Protein AF-0000000079914834 (afdb_homodimer)

Structure (mmCIF, N/CA/C/O backbone):
data_AF-0000000079914834-model_v1
#
loop_
_entity.id
_entity.type
_entity.pdbx_description
1 polymer Glyoxalase
#
loop_
_atom_site.group_PDB
_atom_site.id
_atom_site.type_symbol
_atom_site.label_atom_id
_atom_site.label_alt_id
_atom_site.label_comp_id
_atom_site.label_asym_id
_atom_site.label_entity_id
_atom_site.label_seq_id
_atom_site.pdbx_PDB_ins_code
_atom_site.Cartn_x
_atom_site.Cartn_y
_a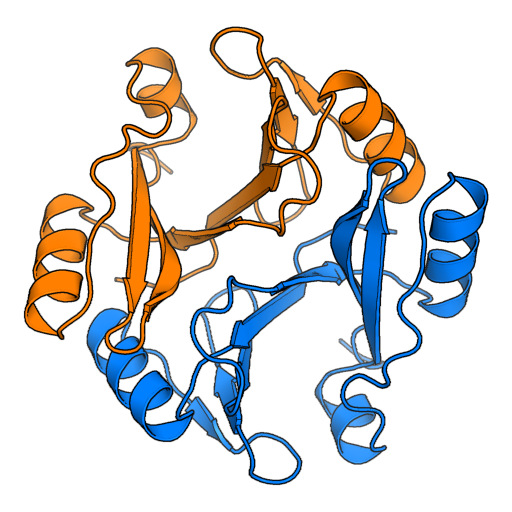tom_site.Cartn_z
_atom_site.occupancy
_atom_site.B_iso_or_equiv
_atom_site.auth_seq_id
_atom_site.auth_comp_id
_atom_site.auth_asym_id
_atom_site.auth_atom_id
_atom_site.pdbx_PDB_model_num
ATOM 1 N N . MET A 1 1 ? -1.368 10.336 16.219 1 62.66 1 MET A N 1
ATOM 2 C CA . MET A 1 1 ? -1.664 9.625 14.969 1 62.66 1 MET A CA 1
ATOM 3 C C . MET A 1 1 ? -0.521 8.688 14.594 1 62.66 1 MET A C 1
ATOM 5 O O . MET A 1 1 ? 0.642 9.094 14.578 1 62.66 1 MET A O 1
ATOM 9 N N . SER A 1 2 ? -0.751 7.348 14.75 1 77.69 2 SER A N 1
ATOM 10 C CA . SER A 1 2 ? 0.447 6.516 14.75 1 77.69 2 SER A CA 1
ATOM 11 C C . SER A 1 2 ? 0.968 6.293 13.336 1 77.69 2 SER A C 1
ATOM 13 O O . SER A 1 2 ? 2.156 6.035 13.141 1 77.69 2 SER A O 1
ATOM 15 N N . GLY A 1 3 ? 0.079 6.469 12.359 1 91.25 3 GLY A N 1
ATOM 16 C CA . GLY A 1 3 ? 0.574 6.367 10.992 1 91.25 3 GLY A CA 1
ATOM 17 C C . GLY A 1 3 ? 1.068 4.98 10.641 1 91.25 3 GLY A C 1
ATOM 18 O O . GLY A 1 3 ? 1.878 4.816 9.719 1 91.25 3 GLY A O 1
ATOM 19 N N . ASP A 1 4 ? 0.62 3.959 11.406 1 94.94 4 ASP A N 1
ATOM 20 C CA . ASP A 1 4 ? 0.901 2.57 11.055 1 94.94 4 ASP A CA 1
ATOM 21 C C . ASP A 1 4 ? 0.106 2.139 9.828 1 94.94 4 ASP A C 1
ATOM 23 O O . ASP A 1 4 ? -1.007 2.617 9.602 1 94.94 4 ASP A O 1
ATOM 27 N N . VAL A 1 5 ? 0.746 1.225 9.094 1 96.88 5 VAL A N 1
ATOM 28 C CA . VAL A 1 5 ? -0.081 0.611 8.055 1 96.88 5 VAL A CA 1
ATOM 29 C C . VAL A 1 5 ? -1.155 -0.26 8.703 1 96.88 5 VAL A C 1
ATOM 31 O O . VAL A 1 5 ? -0.843 -1.22 9.414 1 96.88 5 VAL A O 1
ATOM 34 N N . SER A 1 6 ? -2.398 0.043 8.438 1 96.31 6 SER A N 1
ATOM 35 C CA . SER A 1 6 ? -3.445 -0.667 9.164 1 96.31 6 SER A CA 1
ATOM 36 C C . SER A 1 6 ? -4.363 -1.425 8.211 1 96.31 6 SER A C 1
ATOM 38 O O . SER A 1 6 ? -5.148 -2.273 8.641 1 96.31 6 SER A O 1
ATOM 40 N N . PHE A 1 7 ? -4.297 -1.163 6.957 1 96.62 7 PHE A N 1
ATOM 41 C CA . PHE A 1 7 ? -5.113 -1.857 5.973 1 96.62 7 PHE A CA 1
ATOM 42 C C . PHE A 1 7 ? -4.539 -1.68 4.57 1 96.62 7 PHE A C 1
ATOM 44 O O . PHE A 1 7 ? -3.855 -0.693 4.297 1 96.62 7 PHE A O 1
ATOM 51 N N . PHE A 1 8 ? -4.758 -2.576 3.697 1 97.19 8 PHE A N 1
ATOM 52 C CA . PHE A 1 8 ? -4.508 -2.4 2.271 1 97.19 8 PHE A CA 1
ATOM 53 C C . PHE A 1 8 ? -5.691 -2.889 1.446 1 97.19 8 PHE A C 1
ATOM 55 O O . PHE A 1 8 ? -6.527 -3.648 1.941 1 97.19 8 PHE A O 1
ATOM 62 N N . GLU A 1 9 ? -5.77 -2.348 0.267 1 96.12 9 GLU A N 1
ATOM 63 C CA . GLU A 1 9 ? -6.824 -2.738 -0.661 1 96.12 9 GLU A CA 1
ATOM 64 C C . GLU A 1 9 ? -6.27 -2.986 -2.059 1 96.12 9 GLU A C 1
ATOM 66 O O . GLU A 1 9 ? -5.461 -2.203 -2.561 1 96.12 9 GLU A O 1
ATOM 71 N N . LEU A 1 10 ? -6.672 -4.125 -2.578 1 97.25 10 LEU A N 1
ATOM 72 C CA . LEU A 1 10 ? -6.312 -4.457 -3.953 1 97.25 10 LEU A CA 1
ATOM 73 C C . LEU A 1 10 ? -7.508 -4.277 -4.883 1 97.25 10 LEU A C 1
ATOM 75 O O . LEU A 1 10 ? -8.57 -4.859 -4.656 1 97.25 10 LEU A O 1
ATOM 79 N N . GLY A 1 11 ? -7.336 -3.418 -5.898 1 96.69 11 GLY A N 1
ATOM 80 C CA . GLY A 1 11 ? -8.328 -3.309 -6.957 1 96.69 11 GLY A CA 1
ATOM 81 C C . GLY A 1 11 ? -8.016 -4.188 -8.156 1 96.69 11 GLY A C 1
ATOM 82 O O .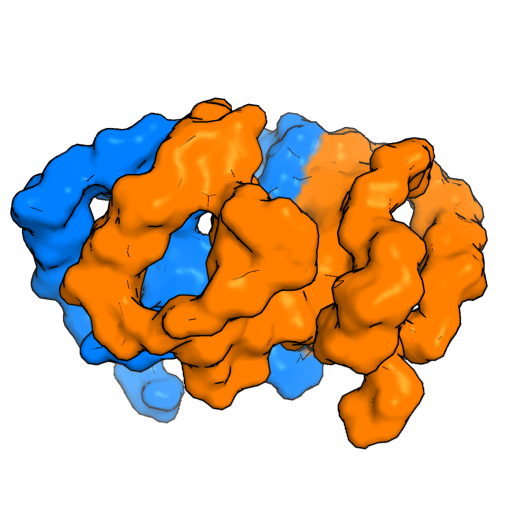 GLY A 1 11 ? -6.871 -4.262 -8.602 1 96.69 11 GLY A O 1
ATOM 83 N N . VAL A 1 12 ? -9.031 -4.84 -8.672 1 98.12 12 VAL A N 1
ATOM 84 C CA . VAL A 1 12 ? -8.906 -5.711 -9.836 1 98.12 12 VAL A CA 1
ATOM 85 C C . VAL A 1 12 ? -10.148 -5.574 -10.711 1 98.12 12 VAL A C 1
ATOM 87 O O . VAL A 1 12 ? -11.109 -4.902 -10.344 1 98.12 12 VAL A O 1
ATOM 90 N N . ALA A 1 13 ? -10.031 -6.117 -11.922 1 97.94 13 ALA A N 1
ATOM 91 C CA . ALA A 1 13 ? -11.211 -6.129 -12.773 1 97.94 13 ALA A CA 1
ATOM 92 C C . ALA A 1 13 ? -12.281 -7.066 -12.219 1 97.94 13 ALA A C 1
ATOM 94 O O . ALA A 1 13 ? -13.43 -6.668 -12.031 1 97.94 13 ALA A O 1
ATOM 95 N N . ASP A 1 14 ? -11.953 -8.305 -11.969 1 97.81 14 ASP A N 1
ATOM 96 C CA . ASP A 1 14 ? -12.82 -9.352 -11.438 1 97.81 14 ASP A CA 1
ATOM 97 C C . ASP A 1 14 ? -12.32 -9.852 -10.086 1 97.81 14 ASP A C 1
ATOM 99 O O . ASP A 1 14 ? -11.273 -10.508 -10.008 1 97.81 14 ASP A O 1
ATOM 103 N N . ALA A 1 15 ? -13.094 -9.617 -9 1 97.69 15 ALA A N 1
ATOM 104 C CA . ALA A 1 15 ? -12.656 -9.906 -7.637 1 97.69 15 ALA A CA 1
ATOM 105 C C . ALA A 1 15 ? -12.469 -11.406 -7.426 1 97.69 15 ALA A C 1
ATOM 107 O O . ALA A 1 15 ? -11.562 -11.828 -6.707 1 97.69 15 ALA A O 1
ATOM 108 N N . GLU A 1 16 ? -13.328 -12.211 -7.93 1 97.75 16 GLU A N 1
ATOM 109 C CA . GLU A 1 16 ? -13.203 -13.656 -7.777 1 97.75 16 GLU A CA 1
ATOM 110 C C . GLU A 1 16 ? -11.922 -14.164 -8.438 1 97.75 16 GLU A C 1
ATOM 112 O O . GLU A 1 16 ? -11.227 -15.023 -7.879 1 97.75 16 GLU A O 1
ATOM 117 N N . GLN A 1 17 ? -11.672 -13.672 -9.609 1 98.38 17 GLN A N 1
ATOM 118 C CA . GLN A 1 17 ? -10.422 -14.031 -10.266 1 98.38 17 GLN A CA 1
ATOM 119 C C . GLN A 1 17 ? -9.219 -13.578 -9.445 1 98.38 17 GLN A C 1
ATOM 121 O O . GLN A 1 17 ? -8.227 -14.297 -9.344 1 98.38 17 GLN A O 1
ATOM 126 N N . GLY A 1 18 ? -9.281 -12.344 -8.945 1 98.31 18 GLY A N 1
ATOM 127 C CA . GLY A 1 18 ? -8.227 -11.883 -8.062 1 98.31 18 GLY A CA 1
ATOM 128 C C . GLY A 1 18 ? -8.031 -12.773 -6.852 1 98.31 18 GLY A C 1
ATOM 129 O O . GLY A 1 18 ? -6.898 -13.078 -6.477 1 98.31 18 GLY A O 1
ATOM 130 N N . ARG A 1 19 ? -9.125 -13.172 -6.199 1 97.62 19 ARG A N 1
ATOM 131 C CA . ARG A 1 19 ? -9.07 -14.094 -5.062 1 97.62 19 ARG A CA 1
ATOM 132 C C . ARG A 1 19 ? -8.32 -15.367 -5.426 1 97.62 19 ARG A C 1
ATOM 134 O O . ARG A 1 19 ? -7.461 -15.82 -4.668 1 97.62 19 ARG A O 1
ATOM 141 N N . LYS A 1 20 ? -8.602 -15.992 -6.523 1 98.25 20 LYS A N 1
ATOM 142 C CA . LYS A 1 20 ? -7.945 -17.219 -6.965 1 98.25 20 LYS A CA 1
ATOM 143 C C . LYS A 1 20 ? -6.453 -17 -7.176 1 98.25 20 LYS A C 1
ATOM 145 O O . LYS A 1 20 ? -5.633 -17.828 -6.758 1 98.25 20 LYS A O 1
ATOM 150 N N . PHE A 1 21 ? -6.125 -15.906 -7.781 1 98.69 21 PHE A N 1
ATOM 151 C CA . PHE A 1 21 ? -4.734 -15.578 -8.062 1 98.69 21 PHE A CA 1
ATOM 152 C C . PHE A 1 21 ? -3.934 -15.461 -6.77 1 98.69 21 PHE A C 1
ATOM 154 O O . PHE A 1 21 ? -2.908 -16.125 -6.609 1 98.69 21 PHE A O 1
ATOM 161 N N . TYR A 1 22 ? -4.402 -14.648 -5.875 1 97.75 22 TYR A N 1
ATOM 162 C CA . TYR A 1 22 ? -3.619 -14.336 -4.688 1 97.75 22 TYR A CA 1
ATOM 163 C C . TYR A 1 22 ? -3.674 -15.477 -3.68 1 97.75 22 TYR A C 1
ATOM 165 O O . TYR A 1 22 ? -2.744 -15.664 -2.891 1 97.75 22 TYR A O 1
ATOM 173 N N . SER A 1 23 ? -4.82 -16.25 -3.686 1 97.12 23 SER A N 1
ATOM 174 C CA . SER A 1 23 ? -4.82 -17.469 -2.904 1 97.12 23 SER A CA 1
ATOM 175 C C . SER A 1 23 ? -3.73 -18.438 -3.373 1 97.12 23 SER A C 1
ATOM 177 O O . SER A 1 23 ? -3.023 -19.031 -2.555 1 97.12 23 SER A O 1
ATOM 179 N N . ALA A 1 24 ? -3.633 -18.609 -4.637 1 97.94 24 ALA A N 1
ATOM 180 C CA . ALA A 1 24 ? -2.621 -19.484 -5.203 1 97.94 24 ALA A CA 1
ATOM 181 C C . ALA A 1 24 ? -1.215 -18.953 -4.938 1 97.94 24 ALA A C 1
ATOM 183 O O . ALA A 1 24 ? -0.291 -19.734 -4.68 1 97.94 24 ALA A O 1
ATOM 184 N N . LEU A 1 25 ? -1.04 -17.703 -5.02 1 97.62 25 LEU A N 1
ATOM 185 C CA . LEU A 1 25 ? 0.286 -17.094 -4.926 1 97.62 25 LEU A CA 1
ATOM 186 C C . LEU A 1 25 ? 0.776 -17.094 -3.482 1 97.62 25 LEU A C 1
ATOM 188 O O . LEU A 1 25 ? 1.909 -17.484 -3.205 1 97.62 25 LEU A O 1
ATOM 192 N N . PHE A 1 26 ? -0.075 -16.625 -2.541 1 96.94 26 PHE A N 1
ATOM 193 C CA . PHE A 1 26 ? 0.39 -16.359 -1.187 1 96.94 26 PHE A CA 1
ATOM 194 C C . PHE A 1 26 ? -0.231 -17.328 -0.192 1 96.94 26 PHE A C 1
ATOM 196 O O . PHE A 1 26 ? 0.161 -17.359 0.976 1 96.94 26 PHE A O 1
ATOM 203 N N . GLY A 1 27 ? -1.275 -18.062 -0.61 1 95.25 27 GLY A N 1
ATOM 204 C CA . GLY A 1 27 ? -1.994 -18.922 0.312 1 95.25 27 GLY A CA 1
ATOM 205 C C . GLY A 1 27 ? -2.945 -18.172 1.221 1 95.25 27 GLY A C 1
ATOM 206 O O . GLY A 1 27 ? -3.303 -18.656 2.295 1 95.25 27 GLY A O 1
ATOM 207 N N . TRP A 1 28 ? -3.311 -17 0.836 1 95.94 28 TRP A N 1
ATOM 208 C CA . TRP A 1 28 ? -4.207 -16.172 1.638 1 95.94 28 TRP A CA 1
ATOM 209 C C . TRP A 1 28 ? -5.594 -16.812 1.729 1 95.94 28 TRP A C 1
ATOM 211 O O . TRP A 1 28 ? -6.031 -17.5 0.805 1 95.94 28 TRP A O 1
ATOM 221 N N . GLN A 1 29 ? -6.172 -16.516 2.854 1 94.69 29 GLN A N 1
ATOM 222 C CA . GLN A 1 29 ? -7.586 -16.844 3.018 1 94.69 29 GLN A CA 1
ATOM 223 C C . GLN A 1 29 ? -8.461 -15.609 2.816 1 94.69 29 GLN A C 1
ATOM 225 O O . GLN A 1 29 ? -8.047 -14.492 3.129 1 94.69 29 GLN A O 1
ATOM 230 N N . PHE A 1 30 ? -9.648 -15.891 2.271 1 95.75 30 PHE A N 1
ATOM 231 C CA . PHE A 1 30 ? -10.57 -14.82 1.913 1 95.75 30 PHE A CA 1
ATOM 232 C C . PHE A 1 30 ? -11.953 -15.078 2.492 1 95.75 30 PHE A C 1
ATOM 234 O O . PHE A 1 30 ? -12.406 -16.234 2.541 1 95.75 30 PHE A O 1
ATOM 241 N N . GLU A 1 31 ? -12.555 -14.031 2.902 1 94.94 31 GLU A N 1
ATOM 242 C CA . GLU A 1 31 ? -13.961 -14.062 3.289 1 94.94 31 GLU A CA 1
ATOM 243 C C . GLU A 1 31 ? -14.766 -13 2.539 1 94.94 31 GLU A C 1
ATOM 245 O O . GLU A 1 31 ? -14.234 -11.938 2.201 1 94.94 31 GLU A O 1
ATOM 250 N N . PRO A 1 32 ? -16 -13.297 2.27 1 92.75 32 PRO A N 1
ATOM 251 C CA . PRO A 1 32 ? -16.797 -12.266 1.6 1 92.75 32 PRO A CA 1
ATOM 252 C C . PRO A 1 32 ? -16.812 -10.938 2.354 1 92.75 32 PRO A C 1
ATOM 254 O O . PRO A 1 32 ? -16.906 -10.922 3.582 1 92.75 32 PRO A O 1
ATOM 257 N N . GLY A 1 33 ? -16.547 -9.898 1.535 1 87.38 33 GLY A N 1
ATOM 258 C CA . GLY A 1 33 ? -16.656 -8.57 2.115 1 87.38 33 GLY A CA 1
ATOM 259 C C . GLY A 1 33 ? -18.094 -8.102 2.295 1 87.38 33 GLY A C 1
ATOM 260 O O . GLY A 1 33 ? -19.031 -8.773 1.851 1 87.38 33 GLY A O 1
ATOM 261 N N . PRO A 1 34 ? -18.109 -6.938 2.914 1 77.06 34 PRO A N 1
ATOM 262 C CA . PRO A 1 34 ? -19.469 -6.406 3.027 1 77.06 34 PRO A CA 1
ATOM 263 C C . PRO A 1 34 ? -20.078 -6.055 1.672 1 77.06 34 PRO A C 1
ATOM 265 O O . PRO A 1 34 ? -19.375 -5.586 0.775 1 77.06 34 PRO A O 1
ATOM 268 N N . GLY A 1 35 ? -21.328 -6.285 1.381 1 72.62 35 GLY A N 1
ATOM 269 C CA . GLY A 1 35 ? -22.062 -5.957 0.166 1 72.62 35 GLY A CA 1
ATOM 270 C C . GLY A 1 35 ? -21.859 -6.973 -0.943 1 72.62 35 GLY A C 1
ATOM 271 O O . GLY A 1 35 ? -22.5 -6.883 -1.995 1 72.62 35 GLY A O 1
ATOM 272 N N . GLY A 1 36 ? -20.922 -7.871 -0.785 1 68.69 36 GLY A N 1
ATOM 273 C CA . GLY A 1 36 ? -20.797 -9 -1.692 1 68.69 36 GLY A CA 1
ATOM 274 C C . GLY A 1 36 ? -19.938 -8.695 -2.908 1 68.69 36 GLY A C 1
ATOM 275 O O . GLY A 1 36 ? -19.844 -9.516 -3.822 1 68.69 36 GLY A O 1
ATOM 276 N N . SER A 1 37 ? -19.375 -7.574 -3.062 1 78.38 37 SER A N 1
ATOM 277 C CA . SER A 1 37 ? -18.672 -7.223 -4.293 1 78.38 37 SER A CA 1
ATOM 278 C C . SER A 1 37 ? -17.172 -7.355 -4.125 1 78.38 37 SER A C 1
ATOM 280 O O . SER A 1 37 ? -16.406 -7.125 -5.066 1 78.38 37 SER A O 1
ATOM 282 N N . GLY A 1 38 ? -16.766 -8.016 -3.1 1 93.69 38 GLY A N 1
ATOM 283 C CA . GLY A 1 38 ? -15.344 -8.172 -2.826 1 93.69 38 GLY A CA 1
ATOM 284 C C . GLY A 1 38 ? -15.055 -9.102 -1.659 1 93.69 38 GLY A C 1
ATOM 285 O O . GLY A 1 38 ? -15.938 -9.859 -1.234 1 93.69 38 GLY A O 1
ATOM 286 N N . TYR A 1 39 ? -13.758 -9.156 -1.325 1 96.31 39 TYR A N 1
ATOM 287 C CA . TYR A 1 39 ? -13.336 -10.07 -0.266 1 96.31 39 TYR A CA 1
ATOM 288 C C . TYR A 1 39 ? -12.461 -9.352 0.751 1 96.31 39 TYR A C 1
ATOM 290 O O . TYR A 1 39 ? -11.719 -8.43 0.403 1 96.31 39 TYR A O 1
ATOM 298 N N . ALA A 1 40 ? -12.625 -9.75 1.99 1 95.31 40 ALA A N 1
ATOM 299 C CA . ALA A 1 40 ? -11.641 -9.445 3.021 1 95.31 40 ALA A CA 1
ATOM 300 C C . ALA A 1 40 ? -10.5 -10.453 3.012 1 95.31 40 ALA A C 1
ATOM 302 O O . ALA A 1 40 ? -10.727 -11.656 2.844 1 95.31 40 ALA A O 1
ATOM 303 N N . ILE A 1 41 ? -9.32 -9.906 3.131 1 95.75 41 ILE A N 1
ATOM 304 C CA . ILE A 1 41 ? -8.117 -10.742 3.115 1 95.75 41 ILE A CA 1
ATOM 305 C C . ILE A 1 41 ? -7.57 -10.883 4.535 1 95.75 41 ILE A C 1
ATOM 307 O O . ILE A 1 41 ? -7.367 -9.891 5.23 1 95.75 41 ILE A O 1
ATOM 311 N N . ASN A 1 42 ? -7.375 -12.039 4.91 1 86.19 42 ASN A N 1
ATOM 312 C CA . ASN A 1 42 ? -6.676 -12.32 6.16 1 86.19 42 ASN A CA 1
ATOM 313 C C . ASN A 1 42 ? -5.184 -12.547 5.93 1 86.19 42 ASN A C 1
ATOM 315 O O . ASN A 1 42 ? -4.793 -13.57 5.363 1 86.19 42 ASN A O 1
ATOM 319 N N . THR A 1 43 ? -4.379 -11.555 6.219 1 84.38 43 THR A N 1
ATOM 320 C CA . THR A 1 43 ? -2.93 -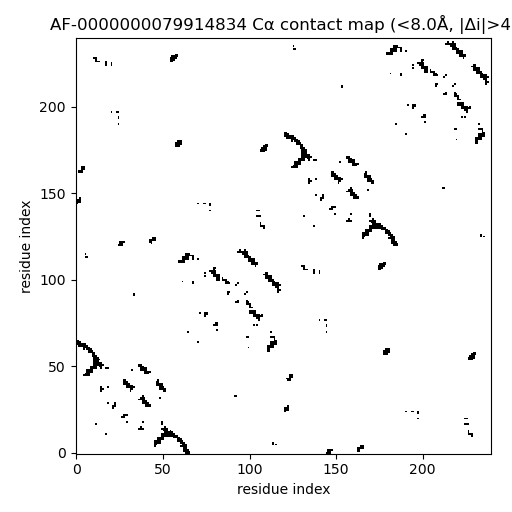11.711 6.18 1 84.38 43 THR A CA 1
ATOM 321 C C . THR A 1 43 ? -2.355 -11.797 7.59 1 84.38 43 THR A C 1
ATOM 323 O O . THR A 1 43 ? -3.045 -11.492 8.57 1 84.38 43 THR A O 1
ATOM 326 N N . PRO A 1 44 ? -1.135 -12.211 7.754 1 81.88 44 PRO A N 1
ATOM 327 C CA . PRO A 1 44 ? -0.569 -12.414 9.094 1 81.88 44 PRO A CA 1
ATOM 328 C C . PRO A 1 44 ? -0.396 -11.117 9.867 1 81.88 44 PRO A C 1
ATOM 330 O O . PRO A 1 44 ? -0.302 -11.133 11.102 1 81.88 44 PRO A O 1
ATOM 333 N N . ASN A 1 45 ? -0.278 -9.961 9.25 1 91.56 45 ASN A N 1
ATOM 334 C CA . ASN A 1 45 ? 0.045 -8.773 10.047 1 91.56 45 ASN A CA 1
ATOM 335 C C . ASN A 1 45 ? -0.899 -7.617 9.734 1 91.56 45 ASN A C 1
ATOM 337 O O . ASN A 1 45 ? -1.307 -6.887 10.633 1 91.56 45 ASN A O 1
ATOM 341 N N . VAL A 1 46 ? -1.187 -7.316 8.508 1 95 46 VAL A N 1
ATOM 342 C CA . VAL A 1 46 ? -2.07 -6.223 8.109 1 95 46 VAL A CA 1
ATOM 343 C C . VAL A 1 46 ? -3.275 -6.78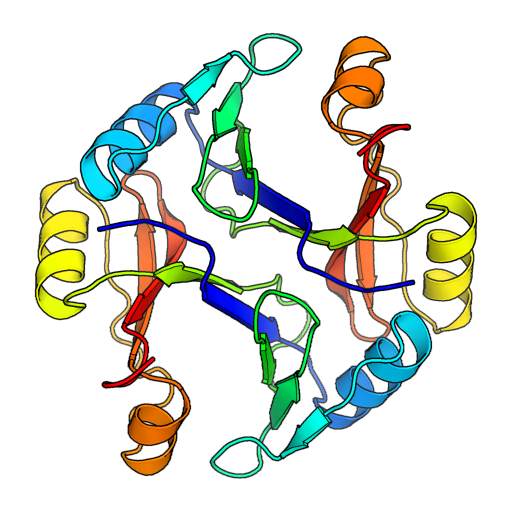1 7.359 1 95 46 VAL A C 1
ATOM 345 O O . VAL A 1 46 ? -3.119 -7.473 6.352 1 95 46 VAL A O 1
ATOM 348 N N . PRO A 1 47 ? -4.484 -6.496 7.871 1 94.5 47 PRO A N 1
ATOM 349 C CA . PRO A 1 47 ? -5.648 -6.941 7.105 1 94.5 47 PRO A CA 1
ATOM 350 C C . PRO A 1 47 ? -5.805 -6.199 5.781 1 94.5 47 PRO A C 1
ATOM 352 O O . PRO A 1 47 ? -5.301 -5.086 5.629 1 94.5 47 PRO A O 1
ATOM 355 N N . GLY A 1 48 ? -6.461 -6.867 4.832 1 96 48 GLY A N 1
ATOM 356 C CA . GLY A 1 48 ? -6.668 -6.25 3.531 1 96 48 GLY A CA 1
ATOM 357 C C . GLY A 1 48 ? -8.008 -6.594 2.916 1 96 48 GLY A C 1
ATOM 358 O O . GLY A 1 48 ? -8.82 -7.297 3.523 1 96 48 GLY A O 1
ATOM 359 N N . GLY A 1 49 ? -8.25 -5.988 1.801 1 95.56 49 GLY A N 1
ATOM 360 C CA . GLY A 1 49 ? -9.406 -6.285 0.967 1 95.56 49 GLY A CA 1
ATOM 361 C C . GLY A 1 49 ? -9.078 -6.332 -0.514 1 95.56 49 GLY A C 1
ATOM 362 O O . GLY A 1 49 ? -7.984 -5.934 -0.924 1 95.56 49 GLY A O 1
ATOM 363 N N . ILE A 1 50 ? -9.938 -6.938 -1.229 1 96.81 50 ILE A N 1
ATOM 364 C CA . ILE A 1 50 ? -9.883 -6.93 -2.686 1 96.81 50 ILE A CA 1
ATOM 365 C C . ILE A 1 50 ? -11.273 -6.629 -3.252 1 96.81 50 ILE A C 1
ATOM 367 O O . ILE A 1 50 ? -12.273 -7.18 -2.789 1 96.81 50 ILE A O 1
ATOM 371 N N . HIS A 1 51 ? -11.289 -5.66 -4.152 1 95.06 51 HIS A N 1
ATOM 372 C CA . HIS A 1 51 ? -12.562 -5.316 -4.777 1 95.06 51 HIS A CA 1
ATOM 373 C C . HIS A 1 51 ? -12.477 -5.402 -6.297 1 95.06 51 HIS A C 1
ATOM 375 O O . HIS A 1 51 ? -11.383 -5.316 -6.863 1 95.06 51 HIS A O 1
ATOM 381 N N . GLY A 1 52 ? -13.617 -5.633 -6.949 1 95.56 52 GLY A N 1
ATOM 382 C CA . GLY A 1 52 ? -13.695 -5.699 -8.398 1 95.56 52 GLY A CA 1
ATOM 383 C C . GLY A 1 52 ? -14.039 -4.363 -9.031 1 95.56 52 GLY A C 1
ATOM 384 O O . GLY A 1 52 ? -14.242 -3.371 -8.336 1 95.56 52 GLY A O 1
ATOM 385 N N . GLY A 1 53 ? -14.047 -4.367 -10.43 1 95.5 53 GLY A N 1
ATOM 386 C CA . GLY A 1 53 ? -14.461 -3.195 -11.18 1 95.5 53 GLY A CA 1
ATOM 387 C C . GLY A 1 53 ? -13.398 -2.111 -11.227 1 95.5 53 GLY A C 1
ATOM 388 O O . GLY A 1 53 ? -13.711 -0.941 -11.461 1 95.5 53 GLY A O 1
ATOM 389 N N . ASP A 1 54 ? -12.172 -2.385 -10.969 1 95.88 54 ASP A N 1
ATOM 390 C CA . ASP A 1 54 ? -11.062 -1.443 -10.938 1 95.88 54 ASP A CA 1
ATOM 391 C C . ASP A 1 54 ? -9.859 -1.989 -11.711 1 95.88 54 ASP A C 1
ATOM 393 O O . ASP A 1 54 ? -8.82 -2.279 -11.117 1 95.88 54 ASP A O 1
ATOM 397 N N . PRO A 1 55 ? -9.969 -2.143 -13.008 1 97.12 55 PRO A N 1
ATOM 398 C CA . PRO A 1 55 ? -8.93 -2.787 -13.805 1 97.12 55 PRO A CA 1
ATOM 399 C C . PRO A 1 55 ? -7.617 -2.004 -13.812 1 97.12 55 PRO A C 1
ATOM 401 O O . PRO A 1 55 ? -7.625 -0.781 -13.984 1 97.12 55 PRO A O 1
ATOM 404 N N . GLY A 1 56 ? -6.492 -2.705 -13.609 1 94.88 56 GLY A N 1
ATOM 405 C CA . GLY A 1 56 ? -5.172 -2.109 -13.75 1 94.88 56 GLY A CA 1
ATOM 406 C C . GLY A 1 56 ? -4.789 -1.234 -12.57 1 94.88 56 GLY A C 1
ATOM 407 O O . GLY A 1 56 ? -3.807 -0.492 -12.641 1 94.88 56 GLY A O 1
ATOM 408 N N . ALA A 1 57 ? -5.582 -1.326 -11.508 1 95 57 ALA A N 1
ATOM 409 C CA . ALA A 1 57 ? -5.348 -0.456 -10.359 1 95 57 ALA A CA 1
ATOM 410 C C . ALA A 1 57 ? -4.082 -0.864 -9.609 1 95 57 ALA A C 1
ATOM 412 O O . ALA A 1 57 ? -3.707 -2.039 -9.602 1 95 57 ALA A O 1
ATOM 413 N N . GLY A 1 58 ? -3.379 0.124 -8.984 1 95.62 58 GLY A N 1
ATOM 414 C CA . GLY A 1 58 ? -2.424 -0.163 -7.926 1 95.62 58 GLY A CA 1
ATOM 415 C C . GLY A 1 58 ? -3.076 -0.354 -6.57 1 95.62 58 GLY A C 1
ATOM 416 O O . GLY A 1 58 ? -4.262 -0.071 -6.398 1 95.62 58 GLY A O 1
ATOM 417 N N . PRO A 1 59 ? -2.252 -0.824 -5.672 1 97.25 59 PRO A N 1
ATOM 418 C CA . PRO A 1 59 ? -2.789 -1.01 -4.32 1 97.25 59 PRO A CA 1
ATOM 419 C C . PRO A 1 59 ? -3.064 0.312 -3.607 1 97.25 59 PRO A C 1
ATOM 421 O O . PRO A 1 59 ? -2.414 1.319 -3.895 1 97.25 59 PRO A O 1
ATOM 424 N N . TYR A 1 60 ? -4.039 0.247 -2.777 1 96.06 60 TYR A N 1
ATOM 425 C CA . TYR A 1 60 ? -4.27 1.311 -1.806 1 96.06 60 TYR A CA 1
ATOM 426 C C . TYR A 1 60 ? -3.666 0.953 -0.453 1 96.06 60 TYR A C 1
ATOM 428 O O . TYR A 1 60 ? -3.764 -0.192 -0.005 1 96.06 60 TYR A O 1
ATOM 436 N N . VAL A 1 61 ? -3.01 1.893 0.202 1 97.69 61 VAL A N 1
ATOM 437 C CA . VAL A 1 61 ? -2.469 1.709 1.545 1 97.69 61 VAL A CA 1
ATOM 438 C C . VAL A 1 61 ? -3.127 2.695 2.506 1 97.69 61 VAL A C 1
ATOM 440 O O . VAL A 1 61 ? -3.225 3.889 2.211 1 97.69 61 VAL A O 1
ATOM 443 N N . PHE A 1 62 ? -3.51 2.16 3.607 1 97.12 62 PHE A N 1
ATOM 444 C CA . PHE A 1 62 ? -4.191 2.996 4.59 1 97.12 62 PHE A CA 1
ATOM 445 C C . PHE A 1 62 ? -3.398 3.062 5.887 1 97.12 62 PHE A C 1
ATOM 447 O O . PHE A 1 62 ? -2.951 2.035 6.402 1 97.12 62 PHE A O 1
ATOM 454 N N . PHE A 1 63 ? -3.279 4.242 6.387 1 97.44 63 PHE A N 1
ATOM 455 C CA . PHE A 1 63 ? -2.539 4.488 7.617 1 97.44 63 PHE A CA 1
ATOM 456 C C . PHE A 1 63 ? -3.488 4.812 8.766 1 97.44 63 PHE A C 1
ATOM 458 O O . PHE A 1 63 ? -4.43 5.59 8.602 1 97.44 63 PHE A O 1
ATOM 465 N N . ARG A 1 64 ? -3.219 4.242 9.875 1 97.06 64 ARG A N 1
ATOM 466 C CA . ARG A 1 64 ? -4.074 4.324 11.055 1 97.06 64 ARG A CA 1
ATOM 467 C C . ARG A 1 64 ? -4.105 5.742 11.609 1 97.06 64 ARG A C 1
ATOM 469 O O . ARG A 1 64 ? -3.061 6.379 11.758 1 97.06 64 ARG A O 1
ATOM 476 N N . VAL A 1 65 ? -5.285 6.195 11.93 1 96.75 65 VAL A N 1
ATOM 477 C CA . VAL A 1 65 ? -5.488 7.414 12.703 1 96.75 65 VAL A CA 1
ATOM 478 C C . VAL A 1 65 ? -6.492 7.156 13.828 1 96.75 65 VAL A C 1
ATOM 480 O O . VAL A 1 65 ? -7.332 6.262 13.719 1 96.75 65 VAL A O 1
ATOM 483 N N . ALA A 1 66 ? -6.406 7.918 14.922 1 95.62 66 ALA A N 1
ATOM 484 C CA . ALA A 1 66 ? -7.309 7.762 16.062 1 95.62 66 ALA A CA 1
ATOM 485 C C . ALA A 1 66 ? -8.656 8.43 15.789 1 95.62 66 ALA A C 1
ATOM 487 O O . ALA A 1 66 ? -9.695 7.969 16.266 1 95.62 66 ALA A O 1
ATOM 488 N N . ASP A 1 67 ? -8.625 9.477 15.109 1 95.62 67 ASP A N 1
ATOM 489 C CA . ASP A 1 67 ? -9.781 10.305 14.75 1 95.62 67 ASP A CA 1
ATOM 490 C C . ASP A 1 67 ? -9.719 10.719 13.281 1 95.62 67 ASP A C 1
ATOM 492 O O . ASP A 1 67 ? -8.953 11.609 12.914 1 95.62 67 ASP A O 1
ATOM 496 N N . LEU A 1 68 ? -10.586 10.148 12.461 1 95.56 68 LEU A N 1
ATOM 497 C CA . LEU A 1 68 ? -10.516 10.336 11.016 1 95.56 68 LEU A CA 1
ATOM 498 C C . LEU A 1 68 ? -10.82 11.781 10.641 1 95.56 68 LEU A C 1
ATOM 500 O O . LEU A 1 68 ? -10.148 12.359 9.781 1 95.56 68 LEU A O 1
ATOM 504 N N . ASP A 1 69 ? -11.82 12.336 11.266 1 95.5 69 ASP A N 1
ATOM 505 C CA . ASP A 1 69 ? -12.211 13.695 10.922 1 95.5 69 ASP A CA 1
ATOM 506 C C . ASP A 1 69 ? -11.102 14.688 11.25 1 95.5 69 ASP A C 1
ATOM 508 O O . ASP A 1 69 ? -10.812 15.594 10.469 1 95.5 69 ASP A O 1
ATOM 512 N N . ALA A 1 70 ? -10.5 14.531 12.391 1 97.31 70 ALA A N 1
ATOM 513 C CA . ALA A 1 70 ? -9.367 15.383 12.75 1 97.31 70 ALA A CA 1
ATOM 514 C C . ALA A 1 70 ? -8.211 15.211 11.773 1 97.31 70 ALA A C 1
ATOM 516 O O . ALA A 1 70 ? -7.551 16.188 11.406 1 97.31 70 ALA A O 1
ATOM 517 N N . ALA A 1 71 ? -7.973 13.977 11.406 1 97.31 71 ALA A N 1
ATOM 518 C CA . ALA A 1 71 ? -6.891 13.688 10.469 1 97.31 71 ALA A CA 1
ATOM 519 C C . ALA A 1 71 ? -7.164 14.328 9.109 1 97.31 71 ALA A C 1
ATOM 521 O O . ALA A 1 71 ? -6.254 14.867 8.477 1 97.31 71 ALA A O 1
ATOM 522 N N . LYS A 1 72 ? -8.367 14.242 8.633 1 97.25 72 LYS A N 1
ATOM 523 C CA . LYS A 1 72 ? -8.75 14.883 7.375 1 97.25 72 LYS A CA 1
ATOM 524 C C . LYS A 1 72 ? -8.469 16.375 7.418 1 97.25 72 LYS A C 1
ATOM 526 O O . LYS A 1 72 ? -7.934 16.938 6.465 1 97.25 72 LYS A O 1
ATOM 531 N N . GLN A 1 73 ? -8.836 17 8.523 1 98 73 GLN A N 1
ATOM 532 C CA . GLN A 1 73 ? -8.594 18.438 8.68 1 98 73 GLN A CA 1
ATOM 533 C C . GLN A 1 73 ? -7.102 18.75 8.648 1 98 73 GLN A C 1
ATOM 535 O O . GLN A 1 73 ? -6.684 19.75 8.078 1 98 73 GLN A O 1
ATOM 540 N N . LYS A 1 74 ? -6.344 17.906 9.281 1 98.5 74 LYS A N 1
ATOM 541 C CA . LYS A 1 74 ? -4.895 18.094 9.281 1 98.5 74 LYS A CA 1
ATOM 542 C C . LYS A 1 74 ? -4.328 17.969 7.867 1 98.5 74 LYS A C 1
ATOM 544 O O . LYS A 1 74 ? -3.441 18.734 7.477 1 98.5 74 LYS A O 1
ATOM 549 N N . VAL A 1 75 ? -4.801 16.969 7.047 1 98.5 75 VAL A N 1
ATOM 550 C CA . VAL A 1 75 ? -4.383 16.828 5.656 1 98.5 75 VAL A CA 1
ATOM 551 C C . VAL A 1 75 ? -4.633 18.125 4.895 1 98.5 75 VAL A C 1
ATOM 553 O O . VAL A 1 75 ? -3.754 18.609 4.184 1 98.5 75 VAL A O 1
ATOM 556 N N . LEU A 1 76 ? -5.832 18.641 5.051 1 98.69 76 LEU A N 1
ATOM 557 C CA . LEU A 1 76 ? -6.199 19.875 4.367 1 98.69 76 LEU A CA 1
ATOM 558 C C . LEU A 1 76 ? -5.316 21.047 4.816 1 98.69 76 LEU A C 1
ATOM 560 O O . LEU A 1 76 ? -4.848 21.828 3.99 1 98.69 76 LEU A O 1
ATOM 564 N N . ALA A 1 77 ? -5.043 21.172 6.086 1 98.81 77 ALA A N 1
ATOM 565 C CA . ALA A 1 77 ? -4.223 22.25 6.652 1 98.81 77 ALA A CA 1
ATOM 566 C C . ALA A 1 77 ? -2.797 22.188 6.117 1 98.81 77 ALA A C 1
ATOM 568 O O . ALA A 1 77 ? -2.129 23.219 5.992 1 98.81 77 ALA A O 1
ATOM 569 N N . LEU A 1 78 ? -2.373 21.031 5.785 1 98.81 78 LEU A N 1
ATOM 570 C CA . LEU A 1 78 ? -1.01 20.828 5.309 1 98.81 78 LEU A CA 1
ATOM 571 C C . LEU A 1 78 ? -0.936 20.984 3.793 1 98.81 78 LEU A C 1
ATOM 573 O O . LEU A 1 78 ? 0.128 20.797 3.197 1 98.81 78 LEU A O 1
ATOM 577 N N . GLY A 1 79 ? -2.057 21.25 3.164 1 98.81 79 GLY A N 1
ATOM 578 C CA . GLY A 1 79 ? -2.066 21.547 1.739 1 98.81 79 GLY A CA 1
ATOM 579 C C . GLY A 1 79 ? -2.484 20.359 0.892 1 98.81 79 GLY A C 1
ATOM 580 O O . GLY A 1 79 ? -2.469 20.422 -0.338 1 98.81 79 GLY A O 1
ATOM 581 N N . GLY A 1 80 ? -2.826 19.25 1.521 1 98.81 80 GLY A N 1
ATOM 582 C CA . GLY A 1 80 ? -3.361 18.094 0.801 1 98.81 80 GLY A CA 1
ATOM 583 C C . GLY A 1 80 ? -4.844 18.219 0.504 1 98.81 80 GLY A C 1
ATOM 584 O O . GLY A 1 80 ? -5.441 19.281 0.72 1 98.81 80 GLY A O 1
ATOM 585 N N . THR A 1 81 ? -5.406 17.078 -0.093 1 98.5 81 THR A N 1
ATOM 586 C CA . THR A 1 81 ? -6.832 17.031 -0.403 1 98.5 81 THR A CA 1
ATOM 587 C C . THR A 1 81 ? -7.441 15.711 0.074 1 98.5 81 THR A C 1
ATOM 589 O O . THR A 1 81 ? -6.723 14.727 0.294 1 98.5 81 THR A O 1
ATOM 592 N N . VAL A 1 82 ? -8.766 15.727 0.316 1 97.62 82 VAL A N 1
ATOM 593 C CA . VAL A 1 82 ? -9.539 14.562 0.742 1 97.62 82 VAL A CA 1
ATOM 594 C C . VAL A 1 82 ? -10.578 14.219 -0.326 1 97.62 82 VAL A C 1
ATOM 596 O O . VAL A 1 82 ? -11.312 15.086 -0.794 1 97.62 82 VAL A O 1
ATOM 599 N N . ASP A 1 83 ? -10.492 12.961 -0.708 1 94.81 83 ASP A N 1
ATOM 600 C CA . ASP A 1 83 ? -11.477 12.539 -1.705 1 94.81 83 ASP A CA 1
ATOM 601 C C . ASP A 1 83 ? -12.883 12.508 -1.113 1 94.81 83 ASP A C 1
ATOM 603 O O . ASP A 1 83 ? -13.07 12.117 0.038 1 94.81 83 ASP A O 1
ATOM 607 N N . ALA A 1 84 ? -13.883 12.922 -1.833 1 84.19 84 ALA A N 1
ATOM 608 C CA . ALA A 1 84 ? -15.281 12.93 -1.4 1 84.19 84 ALA A CA 1
ATOM 609 C C . ALA A 1 84 ? -15.922 11.562 -1.57 1 84.19 84 ALA A C 1
ATOM 611 O O . ALA A 1 84 ? -17.062 11.344 -1.16 1 84.19 84 ALA A O 1
ATOM 612 N N . VAL A 1 85 ? -15.203 10.555 -1.81 1 72.81 85 VAL A N 1
ATOM 613 C CA . VAL A 1 85 ? -15.773 9.242 -2.09 1 72.81 85 VAL A CA 1
ATOM 614 C C . VAL A 1 85 ? -15.992 8.484 -0.782 1 72.81 85 VAL A C 1
ATOM 616 O O . VAL A 1 85 ? -15.164 8.539 0.123 1 72.81 85 VAL A O 1
ATOM 619 N N . ASP A 1 86 ? -17.203 8.008 -0.647 1 63.62 86 ASP A N 1
ATOM 620 C CA . ASP A 1 86 ? -17.547 7.18 0.507 1 63.62 86 ASP A CA 1
ATOM 621 C C . ASP A 1 86 ? -16.938 5.781 0.373 1 63.62 86 ASP A C 1
ATOM 623 O O . ASP A 1 86 ? -17.234 5.062 -0.582 1 63.62 86 ASP A O 1
ATOM 627 N N . LEU A 1 87 ? -15.945 5.566 1.178 1 71.06 87 LEU A N 1
ATOM 628 C CA . LEU A 1 87 ? -15.398 4.215 1.179 1 71.06 87 LEU A CA 1
ATOM 629 C C . LEU A 1 87 ? -16.062 3.359 2.252 1 71.06 87 LEU A C 1
ATOM 631 O O . LEU A 1 87 ? -15.773 3.508 3.439 1 71.06 87 LEU A O 1
ATOM 635 N N . GLY A 1 88 ? -17 2.42 1.864 1 64.38 88 GLY A N 1
ATOM 636 C CA . GLY A 1 88 ? -17.562 1.438 2.773 1 64.38 88 GLY A CA 1
ATOM 637 C C . GLY A 1 88 ? -18.359 2.062 3.902 1 64.38 88 GLY A C 1
ATOM 638 O O . GLY A 1 88 ? -18.203 1.689 5.066 1 64.38 88 GLY A O 1
ATOM 639 N N . GLU A 1 89 ? -19.125 3.002 3.699 1 71.06 89 GLU A N 1
ATOM 640 C CA . GLU A 1 89 ? -19.781 3.76 4.754 1 71.06 89 GLU A CA 1
ATOM 641 C C . GLU A 1 89 ? -21.047 3.045 5.242 1 71.06 89 GLU A C 1
ATOM 643 O O . GLU A 1 89 ? -21.734 3.539 6.129 1 71.06 89 GLU A O 1
ATOM 648 N N . GLU A 1 90 ? -21.125 1.913 4.727 1 79.56 90 GLU A N 1
ATOM 649 C CA . GLU A 1 90 ? -22.234 1.159 5.305 1 79.56 90 GLU A CA 1
ATOM 650 C C . GLU A 1 90 ? -21.938 0.787 6.758 1 79.56 90 GLU A C 1
ATOM 652 O O . GLU A 1 90 ? -20.812 0.426 7.102 1 79.56 90 GLU A O 1
ATOM 657 N N . PRO A 1 91 ? -22.969 0.879 7.594 1 84.19 91 PRO A N 1
ATOM 658 C CA . PRO A 1 91 ? -22.766 0.662 9.031 1 84.19 91 PRO A CA 1
ATOM 659 C C . PRO A 1 91 ? -22.094 -0.674 9.336 1 84.19 91 PRO A C 1
ATOM 661 O O . PRO A 1 91 ? -21.203 -0.743 10.195 1 84.19 91 PRO A O 1
ATOM 664 N N . GLU A 1 92 ? -22.469 -1.652 8.656 1 83.44 92 GLU A N 1
ATOM 665 C CA . GLU A 1 92 ? -21.875 -2.965 8.898 1 83.44 92 GLU A CA 1
ATOM 666 C C . GLU A 1 92 ? -20.391 -2.979 8.531 1 83.44 92 GLU A C 1
ATOM 668 O O . GLU A 1 92 ? -19.578 -3.582 9.242 1 83.44 92 GLU A O 1
ATOM 673 N N . SER A 1 93 ? -20.078 -2.336 7.465 1 86.12 93 SER A N 1
ATOM 674 C CA . SER A 1 93 ? -18.688 -2.248 7.031 1 86.12 93 SER A CA 1
ATOM 675 C C . SER A 1 93 ? -17.844 -1.433 8.016 1 86.12 93 SER A C 1
ATOM 677 O O . SER A 1 93 ? -16.734 -1.833 8.383 1 86.12 93 SER A O 1
ATOM 679 N N . VAL A 1 94 ? -18.422 -0.379 8.461 1 90.12 94 VAL A N 1
ATOM 680 C CA . VAL A 1 94 ? -17.734 0.495 9.406 1 90.12 94 VAL A CA 1
ATOM 681 C C . VAL A 1 94 ? -17.5 -0.246 10.719 1 90.12 94 VAL A C 1
ATOM 683 O O . VAL A 1 94 ? -16.422 -0.14 11.305 1 90.12 94 VAL A O 1
ATOM 686 N N . ALA A 1 95 ? -18.5 -0.974 11.148 1 89.25 95 ALA A N 1
ATOM 687 C CA . ALA A 1 95 ? -18.375 -1.72 12.398 1 89.25 95 ALA A CA 1
ATOM 688 C C . ALA A 1 95 ? -17.297 -2.781 12.297 1 89.25 95 ALA A C 1
ATOM 690 O O . ALA A 1 95 ? -16.578 -3.041 13.273 1 89.25 95 ALA A O 1
ATOM 691 N N . ARG A 1 96 ? -17.109 -3.352 11.188 1 88.56 96 ARG A N 1
ATOM 692 C CA . ARG A 1 96 ? -16.172 -4.469 11.008 1 88.56 96 ARG A CA 1
ATOM 693 C C . ARG A 1 96 ? -14.781 -3.971 10.641 1 88.56 96 ARG A C 1
ATOM 695 O O . ARG A 1 96 ? -13.781 -4.496 11.133 1 88.56 96 ARG A O 1
ATOM 702 N N . PHE A 1 97 ? -14.758 -2.9 9.836 1 92.44 97 PHE A N 1
ATOM 703 C CA . PHE A 1 97 ? -13.469 -2.576 9.234 1 92.44 97 PHE A CA 1
ATOM 704 C C . PHE A 1 97 ? -13.039 -1.164 9.609 1 92.44 97 PHE A C 1
ATOM 706 O O . PHE A 1 97 ? -11.875 -0.794 9.414 1 92.44 97 PHE A O 1
ATOM 713 N N . GLY A 1 98 ? -13.977 -0.392 10.203 1 94.19 98 GLY A N 1
ATOM 714 C CA . GLY A 1 98 ? -13.641 0.988 10.516 1 94.19 98 GLY A CA 1
ATOM 715 C C . GLY A 1 98 ? -13.953 1.947 9.383 1 94.19 98 GLY A C 1
ATOM 716 O O . GLY A 1 98 ? -14.734 1.619 8.484 1 94.19 98 GLY A O 1
ATOM 717 N N . ARG A 1 99 ? -13.5 3.111 9.516 1 93.81 99 ARG A N 1
ATOM 718 C CA . ARG A 1 99 ? -13.734 4.164 8.531 1 93.81 99 ARG A CA 1
ATOM 719 C C . ARG A 1 99 ? -12.492 4.414 7.691 1 93.81 99 ARG A C 1
ATOM 721 O O . ARG A 1 99 ? -11.367 4.375 8.203 1 93.81 99 ARG A O 1
ATOM 728 N N . PHE A 1 100 ? -12.734 4.715 6.434 1 95.56 100 PHE A N 1
ATOM 729 C CA . PHE A 1 100 ? -11.656 4.934 5.484 1 95.56 100 PHE A CA 1
ATOM 730 C C . PHE A 1 100 ? -11.859 6.238 4.719 1 95.56 100 PHE A C 1
ATOM 732 O O . PHE A 1 100 ? -12.992 6.637 4.453 1 95.56 100 PHE A O 1
ATOM 739 N N . THR A 1 101 ? -10.789 6.82 4.316 1 95.62 101 THR A N 1
ATOM 740 C CA . THR A 1 101 ? -10.828 7.898 3.334 1 95.62 101 THR A CA 1
ATOM 741 C C . THR A 1 101 ? -9.555 7.906 2.492 1 95.62 101 THR A C 1
ATOM 743 O O . THR A 1 101 ? -8.484 7.539 2.977 1 95.62 101 THR A O 1
ATOM 746 N N . LEU A 1 102 ? -9.727 8.211 1.229 1 96.88 102 LEU A N 1
ATOM 747 C CA . LEU A 1 102 ? -8.594 8.453 0.347 1 96.88 102 LEU A CA 1
ATOM 748 C C . LEU A 1 102 ? -8.234 9.938 0.315 1 96.88 102 LEU A C 1
ATOM 750 O O . LEU A 1 102 ? -9.125 10.789 0.283 1 96.88 102 LEU A O 1
ATOM 754 N N . CYS A 1 103 ? -6.973 10.172 0.319 1 97.81 103 CYS A N 1
ATOM 755 C CA . CYS A 1 103 ? -6.426 11.523 0.307 1 97.81 103 CYS A CA 1
ATOM 756 C C . CYS A 1 103 ? -5.324 11.656 -0.737 1 97.81 103 CYS A C 1
ATOM 758 O O . CYS A 1 103 ? -4.879 10.656 -1.309 1 97.81 103 CYS A O 1
ATOM 760 N N . HIS A 1 104 ? -4.992 12.836 -0.982 1 98.5 104 HIS A N 1
ATOM 761 C CA . HIS A 1 104 ? -3.77 13.188 -1.702 1 98.5 104 HIS A CA 1
ATOM 762 C C . HIS A 1 104 ? -2.9 14.133 -0.886 1 98.5 104 HIS A C 1
ATOM 764 O O . HIS A 1 104 ? -3.414 15.047 -0.233 1 98.5 104 HIS A O 1
ATOM 770 N N . ASP A 1 105 ? -1.571 13.891 -0.911 1 98.75 105 ASP A N 1
ATOM 771 C CA . ASP A 1 105 ? -0.68 14.789 -0.181 1 98.75 105 ASP A CA 1
ATOM 772 C C . ASP A 1 105 ? -0.576 16.141 -0.875 1 98.75 105 ASP A C 1
ATOM 774 O O . ASP A 1 105 ? -1.304 16.422 -1.832 1 98.75 105 ASP A O 1
ATOM 778 N N . ASP A 1 106 ? 0.279 17.062 -0.416 1 98.81 106 ASP A N 1
ATOM 779 C CA . ASP A 1 106 ? 0.346 18.438 -0.915 1 98.81 106 ASP A CA 1
ATOM 780 C C . ASP A 1 106 ? 0.95 18.484 -2.316 1 98.81 106 ASP A C 1
ATOM 782 O O . ASP A 1 106 ? 1.014 19.547 -2.938 1 98.81 106 ASP A O 1
ATOM 786 N N . GLN A 1 107 ? 1.379 17.344 -2.873 1 98.75 107 GLN A N 1
ATOM 787 C CA . GLN A 1 107 ? 1.922 17.266 -4.227 1 98.75 107 GLN A CA 1
ATOM 788 C C . GLN A 1 107 ? 1 16.453 -5.141 1 98.75 107 GLN A C 1
ATOM 790 O O . GLN A 1 107 ? 1.301 16.266 -6.32 1 98.75 107 GLN A O 1
ATOM 795 N N . GLY A 1 108 ? -0.083 15.906 -4.574 1 98.62 108 GLY A N 1
ATOM 796 C CA . GLY A 1 108 ? -1.063 15.219 -5.398 1 98.62 108 GLY A CA 1
ATOM 797 C C . GLY A 1 108 ? -0.932 13.711 -5.352 1 98.62 108 GLY A C 1
ATOM 798 O O . GLY A 1 108 ? -1.679 12.992 -6.02 1 98.62 108 GLY A O 1
ATOM 799 N N . SER A 1 109 ? -0.015 13.188 -4.578 1 98.44 109 SER A N 1
ATOM 800 C CA . SER A 1 109 ? 0.154 11.742 -4.477 1 98.44 109 SER A CA 1
ATOM 801 C C . SER A 1 109 ? -0.863 11.133 -3.516 1 98.44 109 SER A C 1
ATOM 803 O O . SER A 1 109 ? -1.149 11.711 -2.463 1 98.44 109 SER A O 1
ATOM 805 N N . ALA A 1 110 ? -1.31 9.961 -3.824 1 98.06 110 ALA A N 1
ATOM 806 C CA . ALA A 1 110 ? -2.439 9.352 -3.129 1 98.06 110 ALA A CA 1
ATOM 807 C C . ALA A 1 110 ? -1.975 8.578 -1.898 1 98.06 110 ALA A C 1
ATOM 809 O O . ALA A 1 110 ? -0.892 7.988 -1.903 1 98.06 110 ALA A O 1
ATOM 810 N N . PHE A 1 111 ? -2.74 8.562 -0.865 1 97.88 111 PHE A N 1
ATOM 811 C CA . PHE A 1 111 ? -2.633 7.707 0.313 1 97.88 111 PHE A CA 1
ATOM 812 C C . PHE A 1 111 ? -3.975 7.598 1.026 1 97.88 111 PHE A C 1
ATOM 814 O O . PHE A 1 111 ? -4.902 8.359 0.735 1 97.88 111 PHE A O 1
ATOM 821 N N . GLY A 1 112 ? -4.098 6.656 1.896 1 97.5 112 GLY A N 1
ATOM 822 C CA . GLY A 1 112 ? -5.348 6.453 2.617 1 97.5 112 GLY A CA 1
ATOM 823 C C . GLY A 1 112 ? -5.211 6.656 4.113 1 97.5 112 GLY A C 1
ATOM 824 O O . GLY A 1 112 ? -4.145 6.422 4.684 1 97.5 112 GLY A O 1
ATOM 825 N N . LEU A 1 113 ? -6.277 7.047 4.711 1 97 113 LEU A N 1
ATOM 826 C CA . LEU A 1 113 ? -6.422 7.094 6.164 1 97 113 LEU A CA 1
ATOM 827 C C . LEU A 1 113 ? -7.449 6.07 6.641 1 97 113 LEU A C 1
ATOM 829 O O . LEU A 1 113 ? -8.461 5.844 5.973 1 97 113 LEU A O 1
ATOM 833 N N . HIS A 1 114 ? -7.184 5.492 7.801 1 96.75 114 HIS A N 1
ATOM 834 C CA . HIS A 1 114 ? -8.039 4.457 8.367 1 96.75 114 HIS A CA 1
ATOM 835 C C . HIS A 1 114 ? -8.234 4.668 9.867 1 96.75 114 HIS A C 1
ATOM 837 O O . HIS A 1 114 ? -7.258 4.777 10.617 1 96.75 114 HIS A O 1
ATOM 843 N N . GLN A 1 115 ? -9.438 4.848 10.273 1 95.75 115 GLN A N 1
ATOM 844 C CA . GLN A 1 115 ? -9.797 4.75 11.688 1 95.75 115 GLN A CA 1
ATOM 845 C C . GLN A 1 115 ? -10.375 3.377 12.016 1 95.75 115 GLN A C 1
ATOM 847 O O . GLN A 1 115 ? -11.539 3.098 11.703 1 95.75 115 GLN A O 1
ATOM 852 N N . PRO A 1 116 ? -9.508 2.51 12.594 1 94.69 116 PRO A N 1
ATOM 853 C CA . PRO A 1 116 ? -10.016 1.175 12.914 1 94.69 116 PRO A CA 1
ATOM 854 C C . PRO A 1 116 ? -11.25 1.215 13.82 1 94.69 116 PRO A C 1
ATOM 856 O O . PRO A 1 116 ? -11.508 2.227 14.477 1 94.69 116 PRO A O 1
ATOM 859 N N . PRO A 1 117 ? -12.07 0.124 13.719 1 91.88 117 PRO A N 1
ATOM 860 C CA . PRO A 1 117 ? -13.25 0.09 14.594 1 91.88 117 PRO A CA 1
ATOM 861 C C . PRO A 1 117 ? -12.883 0.166 16.078 1 91.88 117 PRO A C 1
ATOM 863 O O . PRO A 1 117 ? -11.75 -0.125 16.453 1 91.88 117 PRO A O 1
ATOM 866 N N . SER A 1 118 ? -13.961 0.698 16.766 1 78 118 SER A N 1
ATOM 867 C CA . SER A 1 118 ? -13.797 0.796 18.203 1 78 118 SER A CA 1
ATOM 868 C C . SER A 1 118 ? -13.523 -0.57 18.828 1 78 118 SER A C 1
ATOM 870 O O . SER A 1 118 ? -14.109 -1.573 18.422 1 78 118 SER A O 1
ATOM 872 N N . GLY A 1 119 ? -12.406 -0.772 19.531 1 64.88 119 GLY A N 1
ATOM 873 C CA . GLY A 1 119 ? -12.023 -1.996 20.219 1 64.88 119 GLY A CA 1
ATOM 874 C C . GLY A 1 119 ? -10.812 -2.672 19.594 1 64.88 119 GLY A C 1
ATOM 875 O O . GLY A 1 119 ? -10.352 -3.699 20.094 1 64.88 119 GLY A O 1
ATOM 876 N N . ALA A 1 120 ? -10.578 -2.111 18.391 1 50.97 120 ALA A N 1
ATOM 877 C CA . ALA A 1 120 ? -9.383 -2.707 17.797 1 50.97 120 ALA A CA 1
ATOM 878 C C . ALA A 1 120 ? -8.117 -2.096 18.375 1 50.97 120 ALA A C 1
ATOM 880 O O . ALA A 1 120 ? -8.102 -0.923 18.766 1 50.97 120 ALA A O 1
ATOM 881 N N . MET B 1 1 ? 5.359 -18.844 1.468 1 62.56 1 MET B N 1
ATOM 882 C CA . MET B 1 1 ? 5.332 -17.422 1.156 1 62.56 1 MET B CA 1
ATOM 883 C C . MET B 1 1 ? 4.289 -16.703 2.006 1 62.56 1 MET B C 1
ATOM 885 O O . MET B 1 1 ? 3.146 -17.156 2.105 1 62.56 1 MET B O 1
ATOM 889 N N . SER B 1 2 ? 4.762 -15.875 2.977 1 77.94 2 SER B N 1
ATOM 890 C CA . SER B 1 2 ? 3.785 -15.5 3.994 1 77.94 2 SER B CA 1
ATOM 891 C C . SER B 1 2 ? 2.85 -14.406 3.488 1 77.94 2 SER B C 1
ATOM 893 O O . SER B 1 2 ? 1.723 -14.273 3.971 1 77.94 2 SER B O 1
ATOM 895 N N . GLY B 1 3 ? 3.303 -13.68 2.471 1 91.75 3 GLY B N 1
ATOM 896 C CA . GLY B 1 3 ? 2.402 -12.695 1.896 1 91.75 3 GLY B CA 1
ATOM 897 C C . GLY B 1 3 ? 2.039 -11.586 2.861 1 91.75 3 GLY B C 1
ATOM 898 O O . GLY B 1 3 ? 1.009 -10.93 2.701 1 91.75 3 GLY B O 1
ATOM 899 N N . ASP B 1 4 ? 2.852 -11.398 3.922 1 95 4 ASP B N 1
ATOM 900 C CA . ASP B 1 4 ? 2.682 -10.266 4.824 1 95 4 ASP B CA 1
ATOM 901 C C . ASP B 1 4 ? 3.082 -8.961 4.145 1 95 4 ASP B C 1
ATOM 903 O O . ASP B 1 4 ? 3.973 -8.945 3.295 1 95 4 ASP B O 1
ATOM 907 N N . VAL B 1 5 ? 2.391 -7.91 4.578 1 96.88 5 VAL B N 1
ATOM 908 C CA . VAL B 1 5 ? 2.906 -6.617 4.137 1 96.88 5 VAL B CA 1
ATOM 909 C C . VAL B 1 5 ? 4.254 -6.348 4.801 1 96.88 5 VAL B C 1
ATOM 911 O O . VAL B 1 5 ? 4.348 -6.277 6.027 1 96.88 5 VAL B O 1
ATOM 914 N N . SER B 1 6 ? 5.273 -6.156 4.008 1 96.25 6 SER B N 1
ATOM 915 C CA . SER B 1 6 ? 6.598 -6.051 4.613 1 96.25 6 SER B CA 1
ATOM 916 C C . SER B 1 6 ? 7.25 -4.711 4.289 1 96.25 6 SER B C 1
ATOM 918 O O . SER B 1 6 ? 8.25 -4.336 4.902 1 96.25 6 SER B O 1
ATOM 920 N N . PHE B 1 7 ? 6.723 -3.98 3.359 1 96.62 7 PHE B N 1
ATOM 921 C CA . PHE B 1 7 ? 7.258 -2.672 3.004 1 96.62 7 PHE B CA 1
ATOM 922 C C . PHE B 1 7 ? 6.227 -1.855 2.234 1 96.62 7 PHE B C 1
ATOM 924 O O . PHE B 1 7 ? 5.348 -2.416 1.579 1 96.62 7 PHE B O 1
ATOM 931 N N . PHE B 1 8 ? 6.273 -0.589 2.303 1 97.19 8 PHE B N 1
ATOM 932 C CA . PHE B 1 8 ? 5.535 0.295 1.41 1 97.19 8 PHE B CA 1
ATOM 933 C C . PHE B 1 8 ? 6.438 1.402 0.875 1 97.19 8 PHE B C 1
ATOM 935 O O . PHE B 1 8 ? 7.5 1.671 1.439 1 97.19 8 PHE B O 1
ATOM 942 N N . GLU B 1 9 ? 6.027 1.914 -0.246 1 96.06 9 GLU B N 1
ATOM 943 C CA . GLU B 1 9 ? 6.762 3.01 -0.871 1 96.06 9 GLU B CA 1
ATOM 944 C C . GLU B 1 9 ? 5.816 4.113 -1.335 1 96.06 9 GLU B C 1
ATOM 946 O O . GLU B 1 9 ? 4.773 3.834 -1.932 1 96.06 9 GLU B O 1
ATOM 951 N N . LEU B 1 10 ? 6.184 5.309 -0.953 1 97.19 10 LEU B N 1
ATOM 952 C CA . LEU B 1 10 ? 5.441 6.477 -1.41 1 97.19 10 LEU B CA 1
ATOM 953 C C . LEU B 1 10 ? 6.211 7.219 -2.496 1 97.19 10 LEU B C 1
ATOM 955 O O . LEU B 1 10 ? 7.367 7.594 -2.299 1 97.19 10 LEU B O 1
ATOM 959 N N . GLY B 1 11 ? 5.582 7.375 -3.67 1 96.62 11 GLY B N 1
ATOM 960 C CA . GLY B 1 11 ? 6.133 8.227 -4.711 1 96.62 11 GLY B CA 1
ATOM 961 C C . GLY B 1 11 ? 5.578 9.641 -4.684 1 96.62 11 GLY B C 1
ATOM 962 O O . GLY B 1 11 ? 4.371 9.836 -4.508 1 96.62 11 GLY B O 1
ATOM 963 N N . VAL B 1 12 ? 6.445 10.602 -4.848 1 98.06 12 VAL B N 1
ATOM 964 C CA . VAL B 1 12 ? 6.074 12.016 -4.867 1 98.06 12 VAL B CA 1
ATOM 965 C C . VAL B 1 12 ? 6.914 12.75 -5.906 1 98.06 12 VAL B C 1
ATOM 967 O O . VAL B 1 12 ? 7.832 12.18 -6.492 1 98.06 12 VAL B O 1
ATOM 970 N N . ALA B 1 13 ? 6.48 13.977 -6.199 1 97.88 13 ALA B N 1
ATOM 971 C CA . ALA B 1 13 ? 7.305 14.781 -7.098 1 97.88 13 ALA B CA 1
ATOM 972 C C . ALA B 1 13 ? 8.625 15.164 -6.438 1 97.88 13 ALA B C 1
ATOM 974 O O . ALA B 1 13 ? 9.695 14.93 -7 1 97.88 13 ALA B O 1
ATOM 975 N N . ASP B 1 14 ? 8.602 15.766 -5.273 1 97.81 14 ASP B N 1
ATOM 976 C CA . ASP B 1 14 ? 9.75 16.203 -4.488 1 97.81 14 ASP B CA 1
ATOM 977 C C . ASP B 1 14 ? 9.812 15.477 -3.148 1 97.81 14 ASP B C 1
ATOM 979 O O . ASP B 1 14 ? 8.969 15.703 -2.275 1 97.81 14 ASP B O 1
ATOM 983 N N . ALA B 1 15 ? 10.852 14.641 -2.926 1 97.56 15 ALA B N 1
ATOM 984 C CA . ALA B 1 15 ? 10.953 13.773 -1.755 1 97.56 15 ALA B CA 1
ATOM 985 C C . ALA B 1 15 ? 11.078 14.594 -0.473 1 97.56 15 ALA B C 1
ATOM 987 O O . ALA B 1 15 ? 10.539 14.211 0.568 1 97.56 15 ALA B O 1
ATOM 988 N N . GLU B 1 16 ? 11.836 15.641 -0.49 1 97.69 16 GLU B N 1
ATOM 989 C CA . GLU B 1 16 ? 11.984 16.469 0.7 1 97.69 16 GLU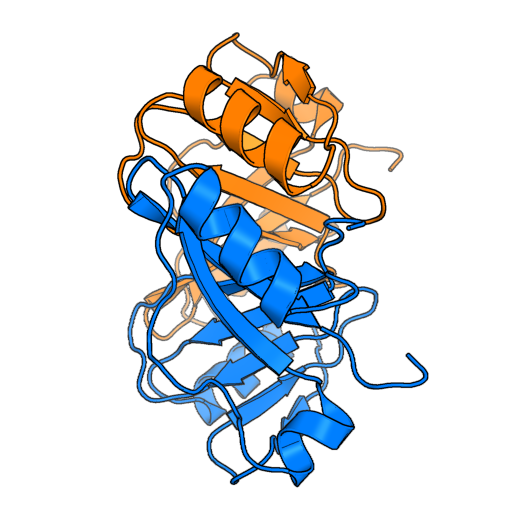 B CA 1
ATOM 990 C C . GLU B 1 16 ? 10.648 17.09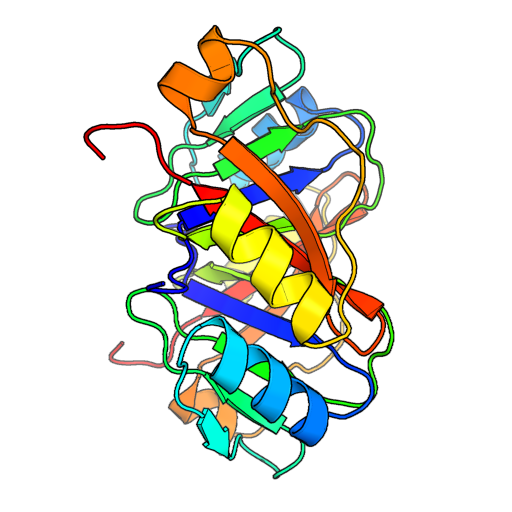4 1.108 1 97.69 16 GLU B C 1
ATOM 992 O O . GLU B 1 16 ? 10.328 17.156 2.297 1 97.69 16 GLU B O 1
ATOM 997 N N . GLN B 1 17 ? 9.938 17.578 0.145 1 98.31 17 GLN B N 1
ATOM 998 C CA . GLN B 1 17 ? 8.609 18.109 0.426 1 98.31 17 GLN B CA 1
ATOM 999 C C . GLN B 1 17 ? 7.691 17.016 0.989 1 98.31 17 GLN B C 1
ATOM 1001 O O . GLN B 1 17 ? 6.914 17.266 1.91 1 98.31 17 GLN B O 1
ATOM 1006 N N . GLY B 1 18 ? 7.742 15.844 0.382 1 98.31 18 GLY B N 1
ATOM 1007 C CA . GLY B 1 18 ? 6.988 14.727 0.925 1 98.31 18 GLY B CA 1
ATOM 1008 C C . GLY B 1 18 ? 7.352 14.406 2.363 1 98.31 18 GLY B C 1
ATOM 1009 O O . GLY B 1 18 ? 6.469 14.164 3.189 1 98.31 18 GLY B O 1
ATOM 1010 N N . ARG B 1 19 ? 8.648 14.367 2.666 1 97.56 19 ARG B N 1
ATOM 1011 C CA . ARG B 1 19 ? 9.117 14.141 4.031 1 97.56 19 ARG B CA 1
ATOM 1012 C C . ARG B 1 19 ? 8.492 15.141 4.996 1 97.56 19 ARG B C 1
ATOM 1014 O O . ARG B 1 19 ? 8.023 14.758 6.07 1 97.56 19 ARG B O 1
ATOM 1021 N N . LYS B 1 20 ? 8.477 16.406 4.703 1 98.25 20 LYS B N 1
ATOM 1022 C CA . LYS B 1 20 ? 7.914 17.438 5.559 1 98.25 20 LYS B CA 1
ATOM 1023 C C . LYS B 1 20 ? 6.418 17.219 5.773 1 98.25 20 LYS B C 1
ATOM 1025 O O . LYS B 1 20 ? 5.922 17.344 6.895 1 98.25 20 LYS B O 1
ATOM 1030 N N . PHE B 1 21 ? 5.742 16.891 4.723 1 98.62 21 PHE B N 1
ATOM 1031 C CA . PHE B 1 21 ? 4.301 16.656 4.785 1 98.62 21 PHE B CA 1
ATOM 1032 C C . PHE B 1 21 ? 3.975 15.508 5.734 1 98.62 21 PHE B C 1
ATOM 1034 O O . PHE B 1 21 ? 3.182 15.68 6.664 1 98.62 21 PHE B O 1
ATOM 1041 N N . TYR B 1 22 ? 4.586 14.391 5.527 1 97.75 22 TYR B N 1
ATOM 1042 C CA . TYR B 1 22 ? 4.211 13.195 6.27 1 97.75 22 TYR B CA 1
ATOM 1043 C C . TYR B 1 22 ? 4.773 13.234 7.684 1 97.75 22 TYR B C 1
ATOM 1045 O O . TYR B 1 22 ? 4.203 12.641 8.602 1 97.75 22 TYR B O 1
ATOM 1053 N N . SER B 1 23 ? 5.957 13.922 7.852 1 97.12 23 SER B N 1
ATOM 1054 C CA . SER B 1 23 ? 6.414 14.18 9.219 1 97.12 23 SER B CA 1
ATOM 1055 C C . SER B 1 23 ? 5.387 14.992 10 1 97.12 23 SER B C 1
ATOM 1057 O O . SER B 1 23 ? 5.094 14.68 11.156 1 97.12 23 SER B O 1
ATOM 1059 N N . ALA B 1 24 ? 4.898 16 9.398 1 97.94 24 ALA B N 1
ATOM 1060 C CA . ALA B 1 24 ? 3.904 16.859 10.047 1 97.94 24 ALA B CA 1
ATOM 1061 C C . ALA B 1 24 ? 2.604 16.094 10.289 1 97.94 24 ALA B C 1
ATOM 1063 O O . ALA B 1 24 ? 1.95 16.281 11.32 1 97.94 24 ALA B O 1
ATOM 1064 N N . LEU B 1 25 ? 2.215 15.297 9.398 1 97.56 25 LEU B N 1
ATOM 1065 C CA . LEU B 1 25 ? 0.92 14.625 9.453 1 97.56 25 LEU B CA 1
ATOM 1066 C C . LEU B 1 25 ? 0.944 13.492 10.477 1 97.56 25 LEU B C 1
ATOM 1068 O O . LEU B 1 25 ? 0.047 13.383 11.312 1 97.56 25 LEU B O 1
ATOM 1072 N N . PHE B 1 26 ? 1.988 12.625 10.398 1 96.94 26 PHE B N 1
ATOM 1073 C CA . PHE B 1 26 ? 1.966 11.383 11.164 1 96.94 26 PHE B CA 1
ATOM 1074 C C . PHE B 1 26 ? 3.021 11.398 12.258 1 96.94 26 PHE B C 1
ATOM 1076 O O . PHE B 1 26 ? 3.049 10.508 13.117 1 96.94 26 PHE B O 1
ATOM 1083 N N . GLY B 1 27 ? 3.957 12.336 12.203 1 95.31 27 GLY B N 1
ATOM 1084 C CA . GLY B 1 27 ? 5.066 12.352 13.148 1 95.31 27 GLY B CA 1
ATOM 1085 C C . GLY B 1 27 ? 6.137 11.328 12.82 1 95.31 27 GLY 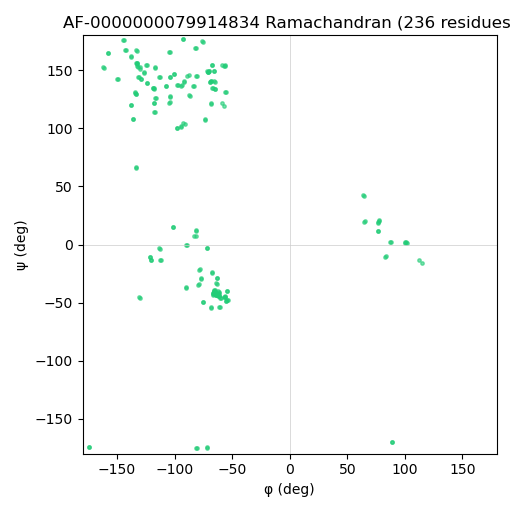B C 1
ATOM 1086 O O . GLY B 1 27 ? 6.902 10.922 13.695 1 95.31 27 GLY B O 1
ATOM 1087 N N . TRP B 1 28 ? 6.18 10.891 11.602 1 95.94 28 TRP B N 1
ATOM 1088 C CA . TRP B 1 28 ? 7.156 9.891 11.172 1 95.94 28 TRP B CA 1
ATOM 1089 C C . TRP B 1 28 ? 8.57 10.453 11.234 1 95.94 28 TRP B C 1
ATOM 1091 O O . TRP B 1 28 ? 8.781 11.656 11.039 1 95.94 28 TRP B O 1
ATOM 1101 N N . GLN B 1 29 ? 9.445 9.523 11.5 1 94.62 29 GLN B N 1
ATOM 1102 C CA . GLN B 1 29 ? 10.867 9.836 11.367 1 94.62 29 GLN B CA 1
ATOM 1103 C C . GLN B 1 29 ? 11.43 9.297 10.047 1 94.62 29 GLN B C 1
ATOM 1105 O O . GLN B 1 29 ? 10.984 8.258 9.562 1 94.62 29 GLN B O 1
ATOM 1110 N N . PHE B 1 30 ? 12.383 10.062 9.523 1 95.75 30 PHE B N 1
ATOM 1111 C CA . PHE B 1 30 ? 12.961 9.75 8.219 1 95.75 30 PHE B CA 1
ATOM 1112 C C . PHE B 1 30 ? 14.477 9.719 8.289 1 95.75 30 PHE B C 1
ATOM 1114 O O . PHE B 1 30 ? 15.086 10.516 9.008 1 95.75 30 PHE B O 1
ATOM 1121 N N . GLU B 1 31 ? 15.016 8.812 7.574 1 94.94 31 GLU B N 1
ATOM 1122 C CA . GLU B 1 31 ? 16.469 8.773 7.359 1 94.94 31 GLU B CA 1
ATOM 1123 C C . GLU B 1 31 ? 16.797 8.734 5.871 1 94.94 31 GLU B C 1
ATOM 1125 O O . GLU B 1 31 ? 16.031 8.188 5.07 1 94.94 31 GLU B O 1
ATOM 1130 N N . PRO B 1 32 ? 17.906 9.305 5.504 1 92.69 32 PRO B N 1
ATOM 1131 C CA . PRO B 1 32 ? 18.266 9.242 4.09 1 92.69 32 PRO B CA 1
ATOM 1132 C C . PRO B 1 32 ? 18.344 7.805 3.566 1 92.69 32 PRO B C 1
ATOM 1134 O O . PRO B 1 32 ? 18.844 6.918 4.254 1 92.69 32 PRO B O 1
ATOM 1137 N N . GLY B 1 33 ? 17.656 7.656 2.402 1 87.38 33 GLY B N 1
ATOM 1138 C CA . GLY B 1 33 ? 17.75 6.367 1.741 1 87.38 33 GLY B CA 1
ATOM 1139 C C . GLY B 1 33 ? 19.078 6.152 1.038 1 87.38 33 GLY B C 1
ATOM 1140 O O . GLY B 1 33 ? 19.891 7.078 0.943 1 87.38 33 GLY B O 1
ATOM 1141 N N . PRO B 1 34 ? 19.141 4.93 0.564 1 77.06 34 PRO B N 1
ATOM 1142 C CA . PRO B 1 34 ? 20.359 4.707 -0.206 1 77.06 34 PRO B CA 1
ATOM 1143 C C . PRO B 1 34 ? 20.422 5.551 -1.479 1 77.06 34 PRO B C 1
ATOM 1145 O O . PRO B 1 34 ? 19.391 5.762 -2.129 1 77.06 34 PRO B O 1
ATOM 1148 N N . GLY B 1 35 ? 21.516 6.133 -1.898 1 72.56 35 GLY B N 1
ATOM 1149 C CA . GLY B 1 35 ? 21.734 6.91 -3.109 1 72.56 35 GLY B CA 1
ATOM 1150 C C . GLY B 1 35 ? 21.312 8.359 -2.965 1 72.56 35 GLY B C 1
ATOM 1151 O O . GLY B 1 35 ? 21.531 9.164 -3.873 1 72.56 35 GLY B O 1
ATOM 1152 N N . GLY B 1 36 ? 20.641 8.703 -1.905 1 68.75 36 GLY B N 1
ATOM 1153 C CA . GLY B 1 36 ? 20.391 10.094 -1.585 1 68.75 36 GLY B CA 1
ATOM 1154 C C . GLY B 1 36 ? 19.125 10.641 -2.246 1 68.75 36 GLY B C 1
ATOM 1155 O O . GLY B 1 36 ? 18.859 11.836 -2.168 1 68.75 36 GLY B O 1
ATOM 1156 N N . SER B 1 37 ? 18.375 9.914 -2.963 1 78.5 37 SER B N 1
ATOM 1157 C CA . SER B 1 37 ? 17.25 10.453 -3.727 1 78.5 37 SER B CA 1
ATOM 1158 C C . SER B 1 37 ? 15.93 10.188 -3.025 1 78.5 37 SER B C 1
ATOM 1160 O O . SER B 1 37 ? 14.875 10.594 -3.508 1 78.5 37 SER B O 1
ATOM 1162 N N . GLY B 1 38 ? 15.992 9.828 -1.8 1 93.69 38 GLY B N 1
ATOM 1163 C CA . GLY B 1 38 ? 14.789 9.516 -1.048 1 93.69 38 GLY B CA 1
ATOM 1164 C C . GLY B 1 38 ? 15.055 9.242 0.42 1 93.69 38 GLY B C 1
ATOM 1165 O O . GLY B 1 38 ? 16.125 9.562 0.932 1 93.69 38 GLY B O 1
ATOM 1166 N N . TYR B 1 39 ? 13.977 8.828 1.092 1 96.31 39 TYR B N 1
ATOM 1167 C CA . TYR B 1 39 ? 14.078 8.602 2.529 1 96.31 39 TYR B CA 1
ATOM 1168 C C . TYR B 1 39 ? 13.484 7.246 2.908 1 96.31 39 TYR B C 1
ATOM 1170 O O . TYR B 1 39 ? 12.539 6.777 2.277 1 96.31 39 TYR B O 1
ATOM 1178 N N . ALA B 1 40 ? 14.117 6.625 3.885 1 95.31 40 ALA B N 1
ATOM 1179 C CA . ALA B 1 40 ? 13.5 5.516 4.602 1 95.31 40 ALA B CA 1
ATOM 1180 C C . ALA B 1 40 ? 12.586 6.023 5.715 1 95.31 40 ALA B C 1
ATOM 1182 O O . ALA B 1 40 ? 12.93 6.98 6.418 1 95.31 40 ALA B O 1
ATOM 1183 N N . ILE B 1 41 ? 11.445 5.395 5.781 1 95.62 41 ILE B N 1
ATOM 1184 C CA . ILE B 1 41 ? 10.453 5.773 6.777 1 95.62 41 ILE B CA 1
ATOM 1185 C C . ILE B 1 41 ? 10.438 4.754 7.914 1 95.62 41 ILE B C 1
ATOM 1187 O O . ILE B 1 41 ? 10.344 3.547 7.672 1 95.62 41 ILE B O 1
ATOM 1191 N N . ASN B 1 42 ? 10.562 5.234 9.047 1 86.25 42 ASN B N 1
ATOM 1192 C CA . ASN B 1 42 ? 10.383 4.398 10.234 1 86.25 42 ASN B CA 1
ATOM 1193 C C . ASN B 1 42 ? 8.953 4.484 10.766 1 86.25 42 ASN B C 1
ATOM 1195 O O . ASN B 1 42 ? 8.555 5.508 11.32 1 86.25 42 ASN B O 1
ATOM 1199 N N . THR B 1 43 ? 8.133 3.492 10.469 1 84.31 43 THR B N 1
ATOM 1200 C CA . THR B 1 43 ? 6.801 3.396 11.047 1 84.31 43 THR B CA 1
ATOM 1201 C C . THR B 1 43 ? 6.758 2.33 12.141 1 84.31 43 THR B C 1
ATOM 1203 O O . THR B 1 43 ? 7.684 1.527 12.266 1 84.31 43 THR B O 1
ATOM 1206 N N . PRO B 1 44 ? 5.746 2.297 12.953 1 81.81 44 PRO B N 1
ATOM 1207 C CA . PRO B 1 44 ? 5.711 1.371 14.086 1 81.81 44 PRO B CA 1
ATOM 1208 C C . PRO B 1 44 ? 5.609 -0.09 13.656 1 81.81 44 PRO B C 1
ATOM 1210 O O . PRO B 1 44 ? 5.953 -0.99 14.422 1 81.81 44 PRO B O 1
ATOM 1213 N N . ASN B 1 45 ? 5.102 -0.43 12.492 1 91.62 45 ASN B N 1
ATOM 1214 C CA . ASN B 1 45 ? 4.883 -1.844 12.203 1 91.62 45 ASN B CA 1
ATOM 1215 C C . ASN B 1 45 ? 5.48 -2.242 10.859 1 91.62 45 ASN B C 1
ATOM 1217 O O . ASN B 1 45 ? 6.043 -3.328 10.719 1 91.62 45 ASN B O 1
ATOM 1221 N N . VAL B 1 46 ? 5.293 -1.505 9.812 1 95 46 VAL B N 1
ATOM 1222 C CA . VAL B 1 46 ? 5.816 -1.806 8.484 1 95 46 VAL B CA 1
ATOM 1223 C C . VAL B 1 46 ? 6.77 -0.697 8.039 1 95 46 VAL B C 1
ATOM 1225 O O . VAL B 1 46 ? 6.387 0.475 7.992 1 95 46 VAL B O 1
ATOM 1228 N N . PRO B 1 47 ? 8.016 -1.069 7.738 1 94.5 47 PRO B N 1
ATOM 1229 C CA . PRO B 1 47 ? 8.914 -0.032 7.219 1 94.5 47 PRO B CA 1
ATOM 1230 C C . PRO B 1 47 ? 8.5 0.461 5.832 1 94.5 47 PRO B C 1
ATOM 1232 O O . PRO B 1 47 ? 7.809 -0.251 5.098 1 94.5 47 PRO B O 1
ATOM 1235 N N . GLY B 1 48 ? 8.898 1.691 5.527 1 95.94 48 GLY B N 1
ATOM 1236 C CA . GLY B 1 48 ? 8.562 2.26 4.234 1 95.94 48 GLY B CA 1
ATOM 1237 C C . GLY B 1 48 ? 9.648 3.15 3.67 1 95.94 48 GLY B C 1
ATOM 1238 O O . GLY B 1 48 ? 10.711 3.305 4.281 1 95.94 48 GLY B O 1
ATOM 1239 N N . GLY B 1 49 ? 9.414 3.6 2.486 1 95.44 49 GLY B N 1
ATOM 1240 C CA . GLY B 1 49 ? 10.25 4.59 1.826 1 95.44 49 GLY B CA 1
ATOM 1241 C C . GLY B 1 49 ? 9.453 5.645 1.087 1 95.44 49 GLY B C 1
ATOM 1242 O O . GLY B 1 49 ? 8.242 5.512 0.918 1 95.44 49 GLY B O 1
ATOM 1243 N N . ILE B 1 50 ? 10.117 6.699 0.815 1 96.75 50 ILE B N 1
ATOM 1244 C CA . ILE B 1 50 ? 9.57 7.746 -0.042 1 96.75 50 ILE B CA 1
ATOM 1245 C C . ILE B 1 50 ? 10.625 8.172 -1.064 1 96.75 50 ILE B C 1
ATOM 1247 O O . ILE B 1 50 ? 11.797 8.359 -0.72 1 96.75 50 ILE B O 1
ATOM 1251 N N . HIS B 1 51 ? 10.188 8.188 -2.309 1 94.94 51 HIS B N 1
ATOM 1252 C CA . HIS B 1 51 ? 11.109 8.602 -3.361 1 94.94 51 HIS B CA 1
ATOM 1253 C C . HIS B 1 51 ? 10.531 9.758 -4.172 1 94.94 51 HIS B C 1
ATOM 1255 O O . HIS B 1 51 ? 9.312 9.953 -4.199 1 94.94 51 HIS B O 1
ATOM 1261 N N . GLY B 1 52 ? 11.414 10.562 -4.773 1 95.56 52 GLY B N 1
ATOM 1262 C CA . GLY B 1 52 ? 11.008 11.68 -5.617 1 95.56 52 GLY B CA 1
ATOM 1263 C C . GLY B 1 52 ? 10.906 11.305 -7.086 1 95.56 52 GLY B C 1
ATOM 1264 O O . GLY B 1 52 ? 11.172 10.164 -7.465 1 95.56 52 GLY B O 1
ATOM 1265 N N . GLY B 1 53 ? 10.453 12.328 -7.914 1 95.38 53 GLY B N 1
ATOM 1266 C CA . GLY B 1 53 ? 10.398 12.156 -9.359 1 95.38 53 GLY B CA 1
ATOM 1267 C C . GLY B 1 53 ? 9.234 11.305 -9.82 1 95.38 53 GLY B C 1
ATOM 1268 O O . GLY B 1 53 ? 9.266 10.734 -10.914 1 95.38 53 GLY B O 1
ATOM 1269 N N . ASP B 1 54 ? 8.211 11.109 -9.062 1 95.75 54 ASP B N 1
ATOM 1270 C CA . ASP B 1 54 ? 7.043 10.289 -9.359 1 95.75 54 ASP B CA 1
ATOM 1271 C C . ASP B 1 54 ? 5.754 11.031 -9.016 1 95.75 54 ASP B C 1
ATOM 1273 O O . ASP B 1 54 ? 5.023 10.641 -8.102 1 95.75 54 ASP B O 1
ATOM 1277 N N . PRO B 1 55 ? 5.441 12.094 -9.711 1 96.94 55 PRO B N 1
ATOM 1278 C CA . PRO B 1 55 ? 4.305 12.953 -9.375 1 96.94 55 PRO B CA 1
ATOM 1279 C C . PRO B 1 55 ? 2.963 12.234 -9.516 1 96.94 55 PRO B C 1
ATOM 1281 O O . PRO B 1 55 ? 2.73 11.547 -10.508 1 96.94 55 PRO B O 1
ATOM 1284 N N . GLY B 1 56 ? 2.09 12.383 -8.516 1 94.69 56 GLY B N 1
ATOM 1285 C CA . GLY B 1 56 ? 0.727 11.883 -8.594 1 94.69 56 GLY B CA 1
ATOM 1286 C C . GLY B 1 56 ? 0.631 10.375 -8.398 1 94.69 56 GLY B C 1
ATOM 1287 O O . GLY B 1 56 ? -0.413 9.781 -8.656 1 94.69 56 GLY B O 1
ATOM 1288 N N . ALA B 1 57 ? 1.737 9.789 -7.945 1 94.88 57 ALA B N 1
ATOM 1289 C CA . ALA B 1 57 ? 1.77 8.336 -7.809 1 94.88 57 ALA B CA 1
ATOM 1290 C C . ALA B 1 57 ? 0.906 7.879 -6.637 1 94.88 57 ALA B C 1
ATOM 1292 O O . ALA B 1 57 ? 0.741 8.609 -5.656 1 94.88 57 ALA B O 1
ATOM 1293 N N . GLY B 1 58 ? 0.313 6.656 -6.73 1 95.44 58 GLY B N 1
ATOM 1294 C CA . GLY B 1 58 ? -0.18 5.938 -5.566 1 95.44 58 GLY B CA 1
ATOM 1295 C C . GLY B 1 58 ? 0.905 5.172 -4.832 1 95.44 58 GLY B C 1
ATOM 1296 O O . GLY B 1 58 ? 2.023 5.039 -5.336 1 95.44 58 GLY B O 1
ATOM 1297 N N . PRO B 1 59 ? 0.509 4.715 -3.676 1 97.19 59 PRO B N 1
ATOM 1298 C CA . PRO B 1 59 ? 1.485 3.928 -2.918 1 97.19 59 PRO B CA 1
ATOM 1299 C C . PRO B 1 59 ? 1.77 2.568 -3.555 1 97.19 59 PRO B C 1
ATOM 1301 O O . PRO B 1 59 ? 0.908 2.01 -4.238 1 97.19 59 PRO B O 1
ATOM 1304 N N . TYR B 1 60 ? 2.965 2.154 -3.342 1 96.06 60 TYR B N 1
ATOM 1305 C CA . TYR B 1 60 ? 3.34 0.774 -3.627 1 96.06 60 TYR B CA 1
ATOM 1306 C C . TYR B 1 60 ? 3.299 -0.075 -2.361 1 96.06 60 TYR B C 1
ATOM 1308 O O . TYR B 1 60 ? 3.715 0.375 -1.292 1 96.06 60 TYR B O 1
ATOM 1316 N N . VAL B 1 61 ? 2.766 -1.282 -2.436 1 97.62 61 VAL B N 1
ATOM 1317 C CA . VAL B 1 61 ? 2.768 -2.223 -1.319 1 97.62 61 VAL B CA 1
ATOM 1318 C C . VAL B 1 61 ? 3.547 -3.479 -1.702 1 97.62 61 VAL B C 1
ATOM 1320 O O . VAL B 1 61 ? 3.359 -4.023 -2.793 1 97.62 61 VAL B O 1
ATOM 1323 N N . PHE B 1 62 ? 4.355 -3.871 -0.781 1 97.12 62 PHE B N 1
ATOM 1324 C CA . PHE B 1 62 ? 5.188 -5.039 -1.039 1 97.12 62 PHE B CA 1
ATOM 1325 C C . PHE B 1 62 ? 4.879 -6.156 -0.048 1 97.12 62 PHE B C 1
ATOM 1327 O O . PHE B 1 62 ? 4.793 -5.914 1.158 1 97.12 62 PHE B O 1
ATOM 1334 N N . PHE B 1 63 ? 4.75 -7.328 -0.579 1 97.44 63 PHE B N 1
ATOM 1335 C CA . PHE B 1 63 ? 4.438 -8.508 0.222 1 97.44 63 PHE B CA 1
ATOM 1336 C C . PHE B 1 63 ? 5.66 -9.406 0.352 1 97.44 63 PHE B C 1
ATOM 1338 O O . PHE B 1 63 ? 6.363 -9.656 -0.63 1 97.44 63 PHE B O 1
ATOM 1345 N N . ARG B 1 64 ? 5.871 -9.883 1.52 1 97 64 ARG B N 1
ATOM 1346 C CA . ARG B 1 64 ? 7.051 -10.656 1.873 1 97 64 ARG B CA 1
ATOM 1347 C C . ARG B 1 64 ? 7.051 -12.008 1.161 1 97 64 ARG B C 1
ATOM 1349 O O . ARG B 1 64 ? 6.031 -12.703 1.139 1 97 64 ARG B O 1
ATOM 1356 N N . VAL B 1 65 ? 8.18 -12.367 0.619 1 96.69 65 VAL B N 1
ATOM 1357 C CA . VAL B 1 65 ? 8.438 -13.711 0.12 1 96.69 65 VAL B CA 1
ATOM 1358 C C . VAL B 1 65 ? 9.789 -14.203 0.638 1 96.69 65 VAL B C 1
ATOM 1360 O O . VAL B 1 65 ? 10.672 -13.398 0.941 1 96.69 65 VAL B O 1
ATOM 1363 N N . ALA B 1 66 ? 9.945 -15.508 0.774 1 95.69 66 ALA B N 1
ATOM 1364 C CA . ALA B 1 66 ? 11.195 -16.094 1.259 1 95.69 66 ALA B CA 1
ATOM 1365 C C . ALA B 1 66 ? 12.25 -16.141 0.157 1 95.69 66 ALA B C 1
ATOM 1367 O O . ALA B 1 66 ? 13.445 -16.016 0.432 1 95.69 66 ALA B O 1
ATOM 1368 N N . ASP B 1 67 ? 11.844 -16.344 -1.006 1 95.5 67 ASP B N 1
ATOM 1369 C CA . ASP B 1 67 ? 12.672 -16.453 -2.207 1 95.5 67 ASP B CA 1
ATOM 1370 C C . ASP B 1 67 ? 12.062 -15.672 -3.363 1 95.5 67 ASP B C 1
ATOM 1372 O O . ASP B 1 67 ? 11.086 -16.109 -3.977 1 95.5 67 ASP B O 1
ATOM 1376 N N . LEU B 1 68 ? 12.68 -14.562 -3.717 1 95.56 68 LEU B N 1
ATOM 1377 C CA . LEU B 1 68 ? 12.102 -13.641 -4.688 1 95.56 68 LEU B CA 1
ATOM 1378 C C . LEU B 1 68 ? 12.039 -14.273 -6.074 1 95.56 68 LEU B C 1
ATOM 1380 O O . LEU B 1 68 ? 11.039 -14.141 -6.781 1 95.56 68 LEU B O 1
ATOM 1384 N N . ASP B 1 69 ? 13.086 -14.953 -6.441 1 95.44 69 ASP B N 1
ATOM 1385 C CA . ASP B 1 69 ? 13.133 -15.555 -7.773 1 95.44 69 ASP B CA 1
ATOM 1386 C C . ASP B 1 69 ? 12.062 -16.625 -7.93 1 95.44 69 ASP B C 1
ATOM 1388 O O . ASP B 1 69 ? 11.398 -16.703 -8.961 1 95.44 69 ASP B O 1
ATOM 1392 N N . ALA B 1 70 ? 11.906 -17.422 -6.938 1 97.25 70 ALA B N 1
ATOM 1393 C CA . ALA B 1 70 ? 10.852 -18.438 -6.961 1 97.25 70 ALA B CA 1
ATOM 1394 C C . ALA B 1 70 ? 9.477 -17.781 -7.031 1 97.25 70 ALA B C 1
ATOM 1396 O O . ALA B 1 70 ? 8.586 -18.266 -7.734 1 97.25 70 ALA B O 1
ATOM 1397 N N . ALA B 1 71 ? 9.312 -16.734 -6.266 1 97.25 71 ALA B N 1
ATOM 1398 C CA . ALA B 1 71 ? 8.039 -16.031 -6.254 1 97.25 71 ALA B CA 1
ATOM 1399 C C . ALA B 1 71 ? 7.738 -15.414 -7.621 1 97.25 71 ALA B C 1
ATOM 1401 O O . ALA B 1 71 ? 6.598 -15.445 -8.086 1 97.25 71 ALA B O 1
ATOM 1402 N N . LYS B 1 72 ? 8.719 -14.812 -8.242 1 97.25 72 LYS B N 1
ATOM 1403 C CA . LYS B 1 72 ? 8.547 -14.266 -9.586 1 97.25 72 LYS B CA 1
ATOM 1404 C C . LYS B 1 72 ? 8.078 -15.336 -10.562 1 97.25 72 LYS B C 1
ATOM 1406 O O . LYS B 1 72 ? 7.172 -15.102 -11.367 1 97.25 72 LYS B O 1
ATOM 1411 N N . GLN B 1 73 ? 8.695 -16.5 -10.484 1 98 73 GLN B N 1
ATOM 1412 C CA . GLN B 1 73 ? 8.305 -17.609 -11.352 1 98 73 GLN B CA 1
ATOM 1413 C C . GLN B 1 73 ? 6.855 -18.016 -11.102 1 98 73 GLN B C 1
ATOM 1415 O O . GLN B 1 73 ? 6.125 -18.344 -12.039 1 98 73 GLN B O 1
ATOM 1420 N N . LYS B 1 74 ? 6.488 -18.031 -9.852 1 98.5 74 LYS B N 1
ATOM 1421 C CA . LYS B 1 74 ? 5.113 -18.391 -9.516 1 98.5 74 LYS B CA 1
ATOM 1422 C C . LYS B 1 74 ? 4.133 -17.359 -10.062 1 98.5 74 LYS B C 1
ATOM 1424 O O . LYS B 1 74 ? 3.061 -17.719 -10.562 1 98.5 74 LYS B O 1
ATOM 1429 N N . VAL B 1 75 ? 4.449 -16.016 -9.984 1 98.5 75 VAL B N 1
ATOM 1430 C CA . VAL B 1 75 ? 3.617 -14.969 -10.562 1 98.5 75 VAL B CA 1
ATOM 1431 C C . VAL B 1 75 ? 3.396 -15.242 -12.047 1 98.5 75 VAL B C 1
ATOM 1433 O O . VAL B 1 75 ? 2.266 -15.188 -12.539 1 98.5 75 VAL B O 1
ATOM 1436 N N . LEU B 1 76 ? 4.477 -15.531 -12.75 1 98.69 76 LEU B N 1
ATOM 1437 C CA . LEU B 1 76 ? 4.406 -15.797 -14.18 1 98.69 76 LEU B CA 1
ATOM 1438 C C . LEU B 1 76 ? 3.557 -17.031 -14.461 1 98.69 76 LEU B C 1
ATOM 1440 O O . LEU B 1 76 ? 2.723 -17.016 -15.367 1 98.69 76 LEU B O 1
ATOM 1444 N N . ALA B 1 77 ? 3.711 -18.078 -13.711 1 98.81 77 ALA B N 1
ATOM 1445 C CA . ALA B 1 77 ? 2.977 -19.328 -13.891 1 98.81 77 ALA B CA 1
ATOM 1446 C C . ALA B 1 77 ? 1.479 -19.125 -13.68 1 98.81 77 ALA B C 1
ATOM 1448 O O . ALA B 1 77 ? 0.66 -19.828 -14.281 1 98.81 77 ALA B O 1
ATOM 1449 N N . LEU B 1 78 ? 1.149 -18.203 -12.898 1 98.81 78 LEU B N 1
ATOM 1450 C CA . LEU B 1 78 ? -0.247 -17.922 -12.578 1 98.81 78 LEU B CA 1
ATOM 1451 C C . LEU B 1 78 ? -0.846 -16.922 -13.562 1 98.81 78 LEU B C 1
ATOM 1453 O O . LEU B 1 78 ? -2.006 -16.531 -13.422 1 98.81 78 LEU B O 1
ATOM 1457 N N . GLY B 1 79 ? -0.054 -16.469 -14.516 1 98.81 79 GLY B N 1
ATOM 1458 C CA . GLY B 1 79 ? -0.567 -15.609 -15.578 1 98.81 79 GLY B CA 1
ATOM 1459 C C . GLY B 1 79 ? -0.283 -14.141 -15.352 1 98.81 79 GLY B C 1
ATOM 1460 O O . GLY B 1 79 ? -0.72 -13.289 -16.125 1 98.81 79 GLY B O 1
ATOM 1461 N N . GLY B 1 80 ? 0.4 -13.805 -14.281 1 98.81 80 GLY B N 1
ATOM 1462 C CA . GLY B 1 80 ? 0.831 -12.438 -14.047 1 98.81 80 GLY B CA 1
ATOM 1463 C C . GLY B 1 80 ? 2.092 -12.07 -14.812 1 98.81 80 GLY B C 1
ATOM 1464 O O . GLY B 1 80 ? 2.559 -12.844 -15.648 1 98.81 80 GLY B O 1
ATOM 1465 N N . THR B 1 81 ? 2.594 -10.781 -14.523 1 98.5 81 THR B N 1
ATOM 1466 C CA . THR B 1 81 ? 3.82 -10.305 -15.148 1 98.5 81 THR B CA 1
ATOM 1467 C C . THR B 1 81 ? 4.75 -9.68 -14.109 1 98.5 81 THR B C 1
ATOM 1469 O O . THR B 1 81 ? 4.305 -9.305 -13.016 1 98.5 81 THR B O 1
ATOM 1472 N N . VAL B 1 82 ? 6.062 -9.672 -14.414 1 97.56 82 VAL B N 1
ATOM 1473 C CA . VAL B 1 82 ? 7.102 -9.086 -13.57 1 97.56 82 VAL B CA 1
ATOM 1474 C C . VAL B 1 82 ? 7.762 -7.918 -14.297 1 97.56 82 VAL B C 1
ATOM 1476 O O . VAL B 1 82 ? 8.156 -8.039 -15.453 1 97.56 82 VAL B O 1
ATOM 1479 N N . ASP B 1 83 ? 7.75 -6.805 -13.578 1 94.75 83 ASP B N 1
ATOM 1480 C CA . ASP B 1 83 ? 8.391 -5.648 -14.195 1 94.75 83 ASP B CA 1
ATOM 1481 C C . ASP B 1 83 ? 9.898 -5.84 -14.289 1 94.75 83 ASP B C 1
ATOM 1483 O O . ASP B 1 83 ? 10.523 -6.387 -13.375 1 94.75 83 ASP B O 1
ATOM 1487 N N . ALA B 1 84 ? 10.523 -5.438 -15.352 1 84.06 84 ALA B N 1
ATOM 1488 C CA . ALA B 1 84 ? 11.961 -5.547 -15.57 1 84.06 84 ALA B CA 1
ATOM 1489 C C . ALA B 1 84 ? 12.711 -4.414 -14.875 1 84.06 84 ALA B C 1
ATOM 1491 O O . ALA B 1 84 ? 13.945 -4.395 -14.852 1 84.06 84 ALA B O 1
ATOM 1492 N N . VAL B 1 85 ? 12.117 -3.678 -14.055 1 72.38 85 VAL B N 1
ATOM 1493 C CA . VAL B 1 85 ? 12.75 -2.514 -13.445 1 72.38 85 VAL B CA 1
ATOM 1494 C C . VAL B 1 85 ? 13.508 -2.932 -12.188 1 72.38 85 VAL B C 1
ATOM 1496 O O . VAL B 1 85 ? 13.023 -3.768 -11.414 1 72.38 85 VAL B O 1
ATOM 1499 N N . ASP B 1 86 ? 14.75 -2.533 -12.164 1 63.16 86 ASP B N 1
ATOM 1500 C CA . ASP B 1 86 ? 15.57 -2.771 -10.984 1 63.16 86 ASP B CA 1
ATOM 1501 C C . ASP B 1 86 ? 15.18 -1.833 -9.844 1 63.16 86 ASP B C 1
ATOM 1503 O O . ASP B 1 86 ? 15.266 -0.611 -9.984 1 63.16 86 ASP B O 1
ATOM 1507 N N . LEU B 1 87 ? 14.539 -2.439 -8.891 1 69.69 87 LEU B N 1
ATOM 1508 C CA . LEU B 1 87 ? 14.234 -1.62 -7.719 1 69.69 87 LEU B CA 1
ATOM 1509 C C . LEU B 1 87 ? 15.352 -1.724 -6.68 1 69.69 87 LEU B C 1
ATOM 1511 O O . LEU B 1 87 ? 15.453 -2.73 -5.977 1 69.69 87 LEU B O 1
ATOM 1515 N N . GLY B 1 88 ? 16.25 -0.693 -6.547 1 63.81 88 GLY B N 1
ATOM 1516 C CA . GLY B 1 88 ? 17.234 -0.605 -5.48 1 63.81 88 GLY B CA 1
ATOM 1517 C C . GLY B 1 88 ? 18.266 -1.715 -5.531 1 63.81 88 GLY B C 1
ATOM 1518 O O . GLY B 1 88 ? 18.578 -2.336 -4.512 1 63.81 88 GLY B O 1
ATOM 1519 N N . GLU B 1 89 ? 18.766 -2.086 -6.59 1 69.75 89 GLU B N 1
ATOM 1520 C CA . GLU B 1 89 ? 19.641 -3.252 -6.738 1 69.75 89 GLU B CA 1
ATOM 1521 C C . GLU B 1 89 ? 21.078 -2.926 -6.344 1 69.75 89 GLU B C 1
ATOM 1523 O O . GLU B 1 89 ? 21.953 -3.789 -6.406 1 69.75 89 GLU B O 1
ATOM 1528 N N . GLU B 1 90 ? 21.125 -1.792 -5.848 1 79.19 90 GLU B N 1
ATOM 1529 C CA . GLU B 1 90 ? 22.469 -1.537 -5.32 1 79.19 90 GLU B CA 1
ATOM 1530 C C . GLU B 1 90 ? 22.75 -2.393 -4.09 1 79.19 90 GLU B C 1
ATOM 1532 O O . GLU B 1 90 ? 21.875 -2.58 -3.242 1 79.19 90 GLU B O 1
ATOM 1537 N N . PRO B 1 91 ? 23.953 -2.902 -4.004 1 84.31 91 PRO B N 1
ATOM 1538 C CA . PRO B 1 91 ? 24.281 -3.838 -2.926 1 84.31 91 PRO B CA 1
ATOM 1539 C C . PRO B 1 91 ? 23.969 -3.275 -1.542 1 84.31 91 PRO B C 1
ATOM 1541 O O . PRO B 1 91 ? 23.453 -3.998 -0.683 1 84.31 91 PRO B O 1
ATOM 1544 N N . GLU B 1 92 ? 24.234 -2.066 -1.348 1 83.62 92 GLU B N 1
ATOM 1545 C CA . GLU B 1 92 ? 23.969 -1.467 -0.044 1 83.62 92 GLU B CA 1
ATOM 1546 C C . GLU B 1 92 ? 22.469 -1.424 0.245 1 83.62 92 GLU B C 1
ATOM 1548 O O . GLU B 1 92 ? 22.031 -1.663 1.378 1 83.62 92 GLU B O 1
ATOM 1553 N N . SER B 1 93 ? 21.719 -1.123 -0.751 1 86 93 SER B N 1
ATOM 1554 C CA . SER B 1 93 ? 20.266 -1.089 -0.607 1 86 93 SER B CA 1
ATOM 1555 C C . SER B 1 93 ? 19.703 -2.48 -0.34 1 86 93 SER B C 1
ATOM 1557 O O . SER B 1 93 ? 18.844 -2.656 0.539 1 86 93 SER B O 1
ATOM 1559 N N . VAL B 1 94 ? 20.219 -3.414 -1.038 1 90.12 94 VAL B N 1
ATOM 1560 C CA . VAL B 1 94 ? 19.766 -4.793 -0.887 1 90.12 94 VAL B CA 1
ATOM 1561 C C . VAL B 1 94 ? 20.109 -5.297 0.516 1 90.12 94 VAL B C 1
ATOM 1563 O O . VAL B 1 94 ? 19.297 -5.969 1.151 1 90.12 94 VAL B O 1
ATOM 1566 N N . ALA B 1 95 ? 21.312 -4.961 0.957 1 89.19 95 ALA B N 1
ATOM 1567 C CA . ALA B 1 95 ? 21.734 -5.398 2.285 1 89.19 95 ALA B CA 1
ATOM 1568 C C . ALA B 1 95 ? 20.844 -4.793 3.367 1 89.19 95 ALA B C 1
ATOM 1570 O O . ALA B 1 95 ? 20.547 -5.445 4.375 1 89.19 95 ALA B O 1
ATOM 1571 N N . ARG B 1 96 ? 20.375 -3.627 3.188 1 88.25 96 ARG B N 1
ATOM 1572 C CA . ARG B 1 96 ? 19.625 -2.902 4.211 1 88.25 96 ARG B CA 1
ATOM 1573 C C . ARG B 1 96 ? 18.141 -3.184 4.098 1 88.25 96 ARG B C 1
ATOM 1575 O O . ARG B 1 96 ? 17.453 -3.355 5.109 1 88.25 96 ARG B O 1
ATOM 1582 N N . PHE B 1 97 ? 17.656 -3.309 2.844 1 92.31 97 PHE B N 1
ATOM 1583 C CA . PHE B 1 97 ? 16.203 -3.285 2.682 1 92.31 97 PHE B CA 1
ATOM 1584 C C . PHE B 1 97 ? 15.719 -4.566 2.018 1 92.31 97 PHE B C 1
ATOM 1586 O O . PHE B 1 97 ? 14.523 -4.855 2.025 1 92.31 97 PHE B O 1
ATOM 1593 N N . GLY B 1 98 ? 16.672 -5.363 1.495 1 94.12 98 GLY B N 1
ATOM 1594 C CA . GLY B 1 98 ? 16.266 -6.562 0.783 1 94.12 98 GLY B CA 1
ATOM 1595 C C . GLY B 1 98 ? 16.031 -6.328 -0.697 1 94.12 98 GLY B C 1
ATOM 1596 O O . GLY B 1 98 ? 16.5 -5.336 -1.256 1 94.12 98 GLY B O 1
ATOM 1597 N N . ARG B 1 99 ? 15.484 -7.277 -1.312 1 93.75 99 ARG B N 1
ATOM 1598 C CA . ARG B 1 99 ? 15.203 -7.223 -2.744 1 93.75 99 ARG B CA 1
ATOM 1599 C C . ARG B 1 99 ? 13.727 -6.969 -3.008 1 93.75 99 ARG B C 1
ATOM 1601 O O . ARG B 1 99 ? 12.867 -7.492 -2.297 1 93.75 99 ARG B O 1
ATOM 1608 N N . PHE B 1 100 ? 13.492 -6.211 -4.059 1 95.5 100 PHE B N 1
ATOM 1609 C CA . PHE B 1 100 ? 12.125 -5.836 -4.422 1 95.5 100 PHE B CA 1
ATOM 1610 C C . PHE B 1 100 ? 11.867 -6.117 -5.895 1 95.5 100 PHE B C 1
ATOM 1612 O O . PHE B 1 100 ? 12.773 -6.016 -6.727 1 95.5 100 PHE B O 1
ATOM 1619 N N . THR B 1 101 ? 10.641 -6.363 -6.207 1 95.56 101 THR B N 1
ATOM 1620 C CA . THR B 1 101 ? 10.18 -6.355 -7.594 1 95.56 101 THR B CA 1
ATOM 1621 C C . THR B 1 101 ? 8.711 -5.945 -7.68 1 95.56 101 THR B C 1
ATOM 1623 O O . THR B 1 101 ? 7.93 -6.234 -6.77 1 95.56 101 THR B O 1
ATOM 1626 N N . LEU B 1 102 ? 8.406 -5.199 -8.703 1 96.81 102 LEU B N 1
ATOM 1627 C CA . LEU B 1 102 ? 7.016 -4.895 -9.023 1 96.81 102 LEU B CA 1
ATOM 1628 C C . LEU B 1 102 ? 6.449 -5.914 -10.008 1 96.81 102 LEU B C 1
ATOM 1630 O O . LEU B 1 102 ? 7.133 -6.324 -10.945 1 96.81 102 LEU B O 1
ATOM 1634 N N . CYS B 1 103 ? 5.246 -6.25 -9.758 1 97.75 103 CYS B N 1
ATOM 1635 C CA . CYS B 1 103 ? 4.523 -7.227 -10.57 1 97.75 103 CYS B CA 1
ATOM 1636 C C . CYS B 1 103 ? 3.129 -6.723 -10.922 1 97.75 103 CYS B C 1
ATOM 1638 O O . CYS B 1 103 ? 2.678 -5.711 -10.383 1 97.75 103 CYS B O 1
ATOM 1640 N N . HIS B 1 104 ? 2.553 -7.387 -11.82 1 98.5 104 HIS B N 1
ATOM 1641 C CA . HIS B 1 104 ? 1.123 -7.285 -12.094 1 98.5 104 HIS B CA 1
ATOM 1642 C C . HIS B 1 104 ? 0.446 -8.648 -12.008 1 98.5 104 HIS B C 1
ATOM 1644 O O . HIS B 1 104 ? 1.006 -9.648 -12.461 1 98.5 104 HIS B O 1
ATOM 1650 N N . ASP B 1 105 ? -0.763 -8.672 -11.406 1 98.75 105 ASP B N 1
ATOM 1651 C CA . ASP B 1 105 ? -1.481 -9.938 -11.328 1 98.75 105 ASP B CA 1
ATOM 1652 C C . ASP B 1 105 ? -2.018 -10.352 -12.695 1 98.75 105 ASP B C 1
ATOM 1654 O O . ASP B 1 105 ? -1.703 -9.727 -13.703 1 98.75 105 ASP B O 1
ATOM 1658 N N . ASP B 1 106 ? -2.795 -11.43 -12.812 1 98.81 106 ASP B N 1
ATOM 1659 C CA . ASP B 1 106 ? -3.232 -11.984 -14.086 1 98.81 106 ASP B CA 1
ATOM 1660 C C . ASP B 1 106 ? -4.273 -11.094 -14.75 1 98.81 106 ASP B C 1
ATOM 1662 O O . ASP B 1 106 ? -4.703 -11.359 -15.875 1 98.81 106 ASP B O 1
ATOM 1666 N N . GLN B 1 107 ? -4.699 -10 -14.109 1 98.75 107 GLN B N 1
ATOM 1667 C CA . GLN B 1 107 ? -5.645 -9.039 -14.672 1 98.75 107 GLN B CA 1
ATOM 1668 C C . GLN B 1 107 ? -4.973 -7.699 -14.938 1 98.75 107 GLN B C 1
ATOM 1670 O O . GLN B 1 107 ? -5.617 -6.758 -15.406 1 98.75 107 GLN B O 1
ATOM 1675 N N . GLY B 1 108 ? -3.684 -7.574 -14.547 1 98.62 108 GLY B N 1
ATOM 1676 C CA . GLY B 1 108 ? -2.945 -6.363 -14.867 1 98.62 108 GLY B CA 1
ATOM 1677 C C . GLY B 1 108 ? -2.824 -5.414 -13.688 1 98.62 108 GLY B C 1
ATOM 1678 O O . GLY B 1 108 ? -2.25 -4.332 -13.812 1 98.62 108 GLY B O 1
ATOM 1679 N N . SER B 1 109 ? -3.352 -5.777 -12.547 1 98.5 109 SER B N 1
ATOM 1680 C CA . SER B 1 109 ? -3.254 -4.918 -11.375 1 98.5 109 SER B CA 1
ATOM 1681 C C . SER B 1 109 ? -1.894 -5.055 -10.695 1 98.5 109 SER B C 1
ATOM 1683 O O . SER B 1 109 ? -1.357 -6.16 -10.594 1 98.5 109 SER B O 1
ATOM 1685 N N . ALA B 1 110 ? -1.409 -3.975 -10.156 1 98.06 110 ALA B N 1
ATOM 1686 C CA . ALA B 1 110 ? -0.03 -3.898 -9.688 1 98.06 110 ALA B CA 1
ATOM 1687 C C . ALA B 1 110 ? 0.077 -4.352 -8.234 1 98.06 110 ALA B C 1
ATOM 1689 O O . ALA B 1 110 ? -0.833 -4.117 -7.434 1 98.06 110 ALA B O 1
ATOM 1690 N N . PHE B 1 111 ? 1.145 -4.984 -7.859 1 97.88 111 PHE B N 1
ATOM 1691 C CA . PHE B 1 111 ? 1.576 -5.297 -6.5 1 97.88 111 PHE B CA 1
ATOM 1692 C C . PHE B 1 111 ? 3.08 -5.535 -6.453 1 97.88 111 PHE B C 1
ATOM 1694 O O . PHE B 1 111 ? 3.727 -5.676 -7.496 1 97.88 111 PHE B O 1
ATOM 1701 N N . GLY B 1 112 ? 3.635 -5.52 -5.293 1 97.5 112 GLY B N 1
ATOM 1702 C CA . GLY B 1 112 ? 5.066 -5.719 -5.141 1 97.5 112 GLY B CA 1
ATOM 1703 C C . GLY B 1 112 ? 5.414 -6.965 -4.348 1 97.5 112 GLY B C 1
ATOM 1704 O O . GLY B 1 112 ? 4.648 -7.391 -3.48 1 97.5 112 GLY B O 1
ATOM 1705 N N . LEU B 1 113 ? 6.559 -7.496 -4.621 1 97 113 LEU B N 1
ATOM 1706 C CA . LEU B 1 113 ? 7.172 -8.562 -3.838 1 97 113 LEU B CA 1
ATOM 1707 C C . LEU B 1 113 ? 8.445 -8.078 -3.15 1 97 113 LEU B C 1
ATOM 1709 O O . LEU B 1 113 ? 9.195 -7.281 -3.719 1 97 113 LEU B O 1
ATOM 1713 N N . HIS B 1 114 ? 8.68 -8.57 -1.946 1 96.62 114 HIS B N 1
ATOM 1714 C CA . HIS B 1 114 ? 9.828 -8.164 -1.141 1 96.62 114 HIS B CA 1
ATOM 1715 C C . HIS B 1 114 ? 10.477 -9.367 -0.465 1 96.62 114 HIS B C 1
ATOM 1717 O O . HIS B 1 114 ? 9.797 -10.141 0.227 1 96.62 114 HIS B O 1
ATOM 1723 N N . GLN B 1 115 ? 11.695 -9.602 -0.756 1 95.75 115 GLN B N 1
ATOM 1724 C CA . GLN B 1 115 ? 12.516 -10.516 0.032 1 95.75 115 GLN B CA 1
ATOM 1725 C C . GLN B 1 115 ? 13.383 -9.75 1.035 1 95.75 115 GLN B C 1
ATOM 1727 O O . GLN B 1 115 ? 14.398 -9.156 0.666 1 95.75 115 GLN B O 1
ATOM 1732 N N . PRO B 1 116 ? 12.891 -9.742 2.305 1 94.69 116 PRO B N 1
ATOM 1733 C CA . PRO B 1 116 ? 13.68 -9.016 3.301 1 94.69 116 PRO B CA 1
ATOM 1734 C C . PRO B 1 116 ? 15.125 -9.508 3.391 1 94.69 116 PRO B C 1
ATOM 1736 O O . PRO B 1 116 ? 15.43 -10.617 2.949 1 94.69 116 PRO B O 1
ATOM 1739 N N . PRO B 1 117 ? 16.031 -8.578 3.84 1 91.75 117 PRO B N 1
ATOM 1740 C CA . PRO B 1 117 ? 17.422 -9.008 3.992 1 91.75 117 PRO B CA 1
ATOM 1741 C C . PRO B 1 117 ? 17.578 -10.203 4.934 1 91.75 117 PRO B C 1
ATOM 1743 O O . PRO B 1 117 ? 16.672 -10.469 5.746 1 91.75 117 PRO B O 1
ATOM 1746 N N . SER B 1 118 ? 18.734 -10.922 4.586 1 78 118 SER B N 1
ATOM 1747 C CA . SER B 1 118 ? 19.062 -12.078 5.418 1 78 118 SER B CA 1
ATOM 1748 C C . SER B 1 118 ? 19.203 -11.68 6.887 1 78 118 SER B C 1
ATOM 1750 O O . SER B 1 118 ? 19.75 -10.625 7.199 1 78 118 SER B O 1
ATOM 1752 N N . GLY B 1 119 ? 18.312 -12.289 7.84 1 65.69 119 GLY B N 1
ATOM 1753 C CA . GLY B 1 119 ? 18.391 -12 9.266 1 65.69 119 GLY B CA 1
ATOM 1754 C C . GLY B 1 119 ? 17.156 -11.297 9.797 1 65.69 119 GLY B C 1
ATO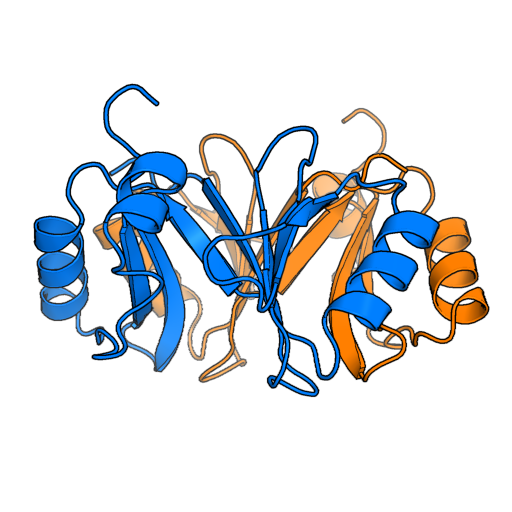M 1755 O O . GLY B 1 119 ? 17.016 -11.117 11.008 1 65.69 119 GLY B O 1
ATOM 1756 N N . ALA B 1 120 ? 16.484 -10.836 8.859 1 53.91 120 ALA B N 1
ATOM 1757 C CA . ALA B 1 120 ? 15.242 -10.188 9.297 1 53.91 120 ALA B CA 1
ATOM 1758 C C . ALA B 1 120 ? 14.156 -11.219 9.578 1 53.91 120 ALA B C 1
ATOM 1760 O O . ALA B 1 120 ? 14.008 -12.188 8.836 1 53.91 120 ALA B O 1
#

InterPro domains:
  IPR029068 Glyoxalase/Bleomycin resistance protein/Dihydroxybiphenyl dioxygenase [G3DSA:3.10.180.10] (1-118)
  IPR029068 Glyoxalase/Bleomycin resistance protein/Dihydroxybiphenyl dioxygenase [SSF54593] (6-118)
  IPR037523 Vicinal oxygen chelate (VOC), core domain [PS51819] (4-116)
  IPR052164 Anthracycline and Secondary Metabolite Biosynthesis Protein [PTHR33993] (2-117)

pLDDT: mean 92.28, std 9.41, range [50.97, 98.81]

Nearest PDB structures (foldseek):
  2r6u-assembly2_B  TM=7.911E-01  e=1.337E-08  Rhodococcus jostii RHA1
  2p7q-assembly4_D-2  TM=4.052E-01  e=7.390E-05  Listeria monocytogenes EGD-e
  2p7m-assembly4_D-2  TM=4.283E-01  e=1.791E-04  Listeria monocytogenes EGD-e
  3r4q-assembly2_D  TM=4.005E-01  e=4.341E-04  Agrobacterium fabrum str. C58
  3r4q-assembly3_E-2  TM=4.159E-01  e=1.899E-03  Agrobacterium fabrum str. C58

Radius of gyration: 16.98 Å; Cα contacts (8 Å, |Δi|>4): 622; chains: 2; bounding box: 47×42×36 Å

Sequence (240 aa):
MSGDVSFFELGVADAEQGRKFYSALFGWQFEPGPGGSGYAINTPNVPGGIHGGDPGAGPYVFFRVADLDAAKQKVLALGGTVDAVDLGEEPESVARFGRFTLCHDDQGSAFGLHQPPSGAMSGDVSFFELGVADAEQGRKFYSALFGWQFEPGPGGSGYAINTPNVPGGIHGGDPGAGPYVFFRVADLDAAKQKVLALGGTVDAVDLGEEPESVARFGRFTLCHDDQGSAFGLHQPPSGA

Foldseek 3Di:
DQFDFAEKEAEAAQQVVVVVVVCVVPVWDWDADPPRQWTWTDDPPHTYIYGHPGHPDDMATETEDQDPVVVQVVQVVQQKHWDPDFDQPDPVNCQQANGKTWIAHNVGHIHMYGHGHDPD/DQQDFAEKEAEAAQQVVVVVVCCVVPVWDWDADPPRQWTWTDDPPHTYIYGHPGHPDDMATETEDQDPVVVQVVQVVQQKAWDPDFDQPDPVNCQQANGKTWIAHNVGHIHMYGHGHDPD

Organism: NCBI:txid1990687

Secondary structure (DSSP, 8-state):
----EEEEEEE-S-HHHHHHHHHHHH--EEEE-GGGSEEEEE-SSS-EEEESS-TTPPPEEEEE-S-HHHHHHHHHHTT-EE----BS-SHHHHHHH-EEEEEE-TTS-EEEEEEPPTT-/----EEEEEEE-S-HHHHHHHHHHHH--EEEE-GGGSEEEEE-SSS-EEEESS-TTPPPEEEEE-S-HHHHHHHHHHTT-EE----BS-SHHHHHHH-EEEEEE-TTS-EEEEEEPPTT-

Solvent-accessible surface area (backbone atoms only — not comparable to full-atom values): 12074 Å² total; per-residue (Å²): 89,69,44,26,68,54,34,38,37,39,33,23,48,50,31,68,60,49,50,54,50,45,28,70,69,34,63,48,49,75,42,79,27,76,92,67,60,27,31,33,34,58,42,86,75,39,43,33,34,35,33,38,77,30,64,52,25,56,32,46,47,20,25,30,32,88,47,53,70,62,48,52,51,50,40,44,73,65,54,20,47,72,54,89,63,79,49,56,74,47,66,70,36,24,64,72,63,13,47,48,40,48,31,23,44,66,69,52,17,41,45,29,41,25,20,65,25,92,90,111,87,70,44,26,68,54,35,36,37,39,34,22,47,50,29,68,60,49,50,53,50,45,26,70,67,33,64,48,49,73,41,80,27,78,92,68,60,27,31,34,33,57,42,85,75,41,42,32,35,33,33,40,77,30,63,51,26,53,32,46,48,21,24,29,31,87,48,55,69,61,49,52,53,50,42,45,74,66,54,20,48,71,54,88,61,78,49,57,74,47,67,70,34,24,65,72,64,13,48,49,38,47,32,24,44,65,71,50,17,40,46,30,41,26,21,63,25,94,89,110